Protein AF-A2DRT1-F1 (afdb_monomer)

Foldseek 3Di:
DDPPPPPPPQPPPPDFFAEEFEDELQQDDCVQHNPLNVRHLQPPDQDPDDPDPDDPPRPGLFLFAFPVHRDHLLPLVVLLVLLVLCVVLRHAEYEYEDDDCVQSVCSVVNSLVSNLVSNVVNNHAYEYEDEDDPPDELVVVLVVVVCCCVSPFPRPRHDDDPNAGEYEYECCVPYPPNLVRQQVCLVRHQYEYEDLDLVCLVVCLSSRHQAYEYPAVNHDLVCLLVSLVVQVVSNHAYEYEAFCWWDGDPDTGFSQQVPRRLVSLVSRLVSVHSYYYYHHCDSRNTLRHQRFGDDDPVRDDDRRRHNDHRNSSSNVSSVSSCVSSPDDD

Solvent-accessible surface area (backbone atoms only — not comparable to full-atom values): 17820 Å² total; per-residue (Å²): 134,83,79,81,75,79,75,69,75,62,94,69,81,76,72,73,67,50,32,35,28,35,38,70,41,41,32,37,21,61,93,82,47,48,83,51,41,87,64,11,56,56,64,63,67,93,58,88,88,70,94,70,73,85,68,78,85,77,76,49,45,44,74,60,41,55,57,83,51,87,46,39,41,78,38,64,68,56,51,37,49,51,44,50,52,43,48,76,34,63,38,49,29,37,34,27,73,39,73,63,44,91,79,62,78,32,50,49,58,51,17,52,59,50,45,54,64,36,22,56,77,70,70,38,25,39,34,43,25,42,52,81,59,93,87,69,39,46,68,54,50,49,50,48,52,53,48,45,48,73,76,44,43,76,44,90,43,32,32,60,52,96,88,15,35,40,39,35,32,44,63,62,84,85,36,70,71,38,38,78,52,41,45,80,37,47,89,64,33,34,35,29,36,44,35,73,53,80,83,45,59,61,53,40,54,77,30,32,39,46,22,39,28,44,51,29,92,70,33,71,64,92,46,38,44,60,50,33,49,57,28,50,78,70,70,26,46,43,28,47,28,34,39,44,30,34,35,58,96,93,46,71,42,56,9,57,44,44,52,46,26,51,49,44,48,51,41,40,55,70,24,67,46,51,36,41,35,33,43,22,40,55,37,47,57,38,49,16,40,34,58,44,38,44,90,45,93,93,29,74,65,38,43,49,76,50,38,67,64,52,54,41,50,44,57,49,46,26,52,54,47,48,57,55,60,68,50,80,131

Secondary structure (DSSP, 8-state):
-------PPPTTSS---EEEEE-------HHHHGGGGGG-GGG--SSS-------TTT--S-SSEETT-S--TT-HHHHHHHHHHHHHTT--EEEEEE--HHHHTTHHHHHHHHHHHHHTTTT-EEEEEE---TT--HHHHHHHHHHHIIIIITSTTB-EETTEEEEEES-GGGSTTTHHHHHHHTTT-EEEEEESSGGGHHHHHHTT-SEEEE-GGGS-GGGHHHHHHHHHHTT-EEE-EE-S-EEETTEEE--GGGHHHHHHHHHHHHTT-SEEEES-SS-TTTT---SPEE-BTTB---TTTT-S-TTHHHHHHHHHHHHHHHS--

Mean predicted aligned error: 6.85 Å

Radius of gyration: 19.73 Å; Cα contacts (8 Å, |Δi|>4): 604; chains: 1; bounding box: 53×40×69 Å

Structure (mmCIF, N/CA/C/O backbone):
data_AF-A2DRT1-F1
#
_entry.id   AF-A2DRT1-F1
#
loop_
_atom_site.group_PDB
_atom_site.id
_atom_site.type_symbol
_atom_site.label_atom_id
_atom_site.label_alt_id
_atom_site.label_comp_id
_atom_site.label_asym_id
_atom_site.label_entity_id
_atom_site.label_seq_id
_atom_site.pdbx_PDB_ins_code
_atom_site.Cartn_x
_atom_site.Cartn_y
_atom_site.Cartn_z
_atom_site.occupancy
_atom_site.B_iso_or_equiv
_atom_site.auth_seq_id
_atom_site.auth_comp_id
_atom_site.auth_asym_id
_atom_site.auth_atom_id
_atom_site.pdbx_PDB_model_num
ATOM 1 N N . MET A 1 1 ? -25.985 6.096 44.066 1.00 36.34 1 MET A N 1
ATOM 2 C CA . MET A 1 1 ? -26.149 5.235 42.878 1.00 36.34 1 MET A CA 1
ATOM 3 C C . MET A 1 1 ? -25.171 5.721 41.826 1.00 36.34 1 MET A C 1
ATOM 5 O O . MET A 1 1 ? -25.436 6.724 41.174 1.00 36.34 1 MET A O 1
ATOM 9 N N . ALA A 1 2 ? -23.993 5.100 41.775 1.00 33.12 2 ALA A N 1
ATOM 10 C CA . ALA A 1 2 ? -23.022 5.343 40.717 1.00 33.12 2 ALA A CA 1
ATOM 11 C C . ALA A 1 2 ? -23.606 4.775 39.419 1.00 33.12 2 ALA A C 1
ATOM 13 O O . ALA A 1 2 ? -24.131 3.665 39.421 1.00 33.12 2 ALA A O 1
ATOM 14 N N . ARG A 1 3 ? -23.608 5.575 38.351 1.00 33.91 3 ARG A N 1
ATOM 15 C CA . ARG A 1 3 ? -23.983 5.105 37.019 1.00 33.91 3 ARG A CA 1
ATOM 16 C C . ARG A 1 3 ? -22.881 4.164 36.559 1.00 33.91 3 ARG A C 1
ATOM 18 O O . ARG A 1 3 ? -21.752 4.614 36.382 1.00 33.91 3 ARG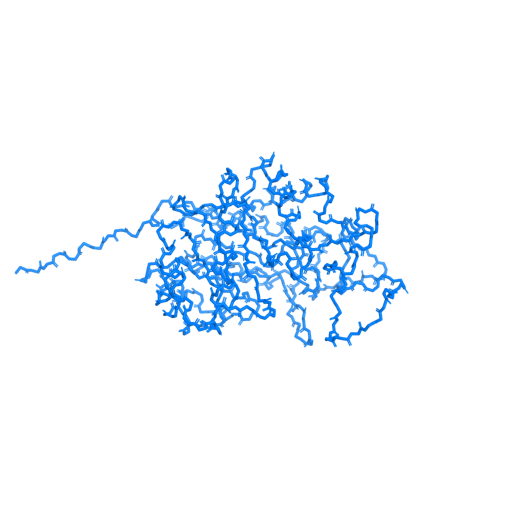 A O 1
ATOM 25 N N . ASP A 1 4 ? -23.223 2.894 36.393 1.00 32.44 4 ASP A N 1
ATOM 26 C CA . ASP A 1 4 ? -22.394 1.928 35.690 1.00 32.44 4 ASP A CA 1
ATOM 27 C C . ASP A 1 4 ? -22.109 2.478 34.290 1.00 32.44 4 ASP A C 1
ATOM 29 O O . ASP A 1 4 ? -22.981 2.551 33.420 1.00 32.44 4 ASP A O 1
ATOM 33 N N . VAL A 1 5 ? -20.879 2.950 34.101 1.00 34.47 5 VAL A N 1
ATOM 34 C CA . VAL A 1 5 ? -20.317 3.185 32.779 1.00 34.47 5 VAL A CA 1
ATOM 35 C C . VAL A 1 5 ? -20.126 1.794 32.201 1.00 34.47 5 VAL A C 1
ATOM 37 O O . VAL A 1 5 ? -19.185 1.093 32.564 1.00 34.47 5 VAL A O 1
ATOM 40 N N . PHE A 1 6 ? -21.055 1.370 31.346 1.00 33.53 6 PHE A N 1
ATOM 41 C CA . PHE A 1 6 ? -20.818 0.253 30.445 1.00 33.53 6 PHE A CA 1
ATOM 42 C C . PHE A 1 6 ? -19.568 0.602 29.636 1.00 33.53 6 PHE A C 1
ATOM 44 O O . PHE A 1 6 ? -19.629 1.371 28.676 1.00 33.53 6 PHE A O 1
ATOM 51 N N . VAL A 1 7 ? -18.421 0.067 30.051 1.00 35.47 7 VAL A N 1
ATOM 52 C CA . VAL A 1 7 ? -17.280 -0.112 29.164 1.00 35.47 7 VAL A CA 1
ATOM 53 C C . VAL A 1 7 ? -17.776 -1.124 28.144 1.00 35.47 7 VAL A C 1
ATOM 55 O O . VAL A 1 7 ? -17.759 -2.327 28.392 1.00 35.47 7 VAL A O 1
ATOM 58 N N . LEU A 1 8 ? -18.354 -0.626 27.049 1.00 33.81 8 LEU A N 1
ATOM 59 C CA . LEU A 1 8 ? -18.584 -1.438 25.867 1.00 33.81 8 LEU A CA 1
ATOM 60 C C . LEU A 1 8 ? -17.237 -2.084 25.557 1.00 33.81 8 LEU A C 1
ATOM 62 O O . LEU A 1 8 ? -16.246 -1.370 25.386 1.00 33.81 8 LEU A O 1
ATOM 66 N N . GLU A 1 9 ? -17.184 -3.416 25.546 1.00 35.75 9 GLU A N 1
ATOM 67 C CA . GLU A 1 9 ? -16.033 -4.093 24.964 1.00 35.75 9 GLU A CA 1
ATOM 68 C C . GLU A 1 9 ? -15.795 -3.462 23.588 1.00 35.75 9 GLU A C 1
ATOM 70 O O . GLU A 1 9 ? -16.760 -3.289 22.829 1.00 35.75 9 GLU A O 1
ATOM 75 N N . PRO A 1 10 ? -14.561 -3.035 23.269 1.00 43.38 10 PRO A N 1
ATOM 76 C CA . PRO A 1 10 ? -14.314 -2.411 21.988 1.00 43.38 10 PRO A CA 1
ATOM 77 C C . PRO A 1 10 ? -14.770 -3.390 20.898 1.00 43.38 10 PRO A C 1
ATOM 79 O O . PRO A 1 10 ? -14.479 -4.585 21.004 1.00 43.38 10 PRO A O 1
ATOM 82 N N . PRO A 1 11 ? -15.426 -2.918 19.821 1.00 45.03 11 PRO A N 1
ATOM 83 C CA . PRO A 1 11 ? -15.927 -3.760 18.722 1.00 45.03 11 PRO A CA 1
ATOM 84 C C . PRO A 1 11 ? -14.834 -4.610 18.037 1.00 45.03 11 PRO A C 1
ATOM 86 O O . PRO A 1 11 ? -15.102 -5.426 17.161 1.00 45.03 11 PRO A O 1
ATOM 89 N N . MET A 1 12 ? -13.584 -4.434 18.458 1.00 50.69 12 MET A N 1
ATOM 90 C CA . MET A 1 12 ? -12.381 -5.088 17.990 1.00 50.69 12 MET A CA 1
ATOM 91 C C . MET A 1 12 ? -11.978 -6.327 18.801 1.00 50.69 12 MET A C 1
ATOM 93 O O . MET A 1 12 ? -10.820 -6.699 18.692 1.00 50.69 12 MET A O 1
ATOM 97 N N . SER A 1 13 ? -12.820 -6.988 19.607 1.00 43.81 13 SER A N 1
ATOM 98 C CA . SER A 1 13 ? -12.398 -8.193 20.362 1.00 43.81 13 SER A CA 1
ATOM 99 C C . SER A 1 13 ? -12.257 -9.457 19.483 1.00 43.81 13 SER A C 1
ATOM 101 O O . SER A 1 13 ? -11.428 -10.318 19.775 1.00 43.81 13 SER A O 1
ATOM 103 N N . HIS A 1 14 ? -12.920 -9.528 18.319 1.00 50.62 14 HIS A N 1
ATOM 104 C CA . HIS A 1 14 ? -12.987 -10.747 17.482 1.00 50.62 14 HIS A CA 1
ATOM 105 C C . HIS A 1 14 ? -12.304 -10.688 16.092 1.00 50.62 14 HIS A C 1
ATOM 107 O O . HIS A 1 14 ? -12.378 -11.649 15.336 1.00 50.62 14 HIS A O 1
ATOM 113 N N . PHE A 1 15 ? -11.597 -9.612 15.735 1.00 66.69 15 PHE A N 1
ATOM 114 C CA . PHE A 1 15 ? -11.201 -9.322 14.340 1.00 66.69 15 PHE A CA 1
ATOM 115 C C . PHE A 1 15 ? -10.067 -10.162 13.670 1.00 66.69 15 PHE A C 1
ATOM 117 O O . PHE A 1 15 ? -9.542 -9.718 12.684 1.00 66.69 15 PHE A O 1
ATOM 124 N N . GLU A 1 16 ? -9.583 -11.334 14.078 1.00 84.56 16 GLU A N 1
ATOM 125 C CA . GLU A 1 16 ? -8.305 -11.890 13.513 1.00 84.56 16 GLU A CA 1
ATOM 126 C C . GLU A 1 16 ? -7.135 -10.852 13.361 1.00 84.56 16 GLU A C 1
ATOM 128 O O . GLU A 1 16 ? -7.200 -9.713 13.832 1.00 84.56 16 GLU A O 1
ATOM 133 N N . LYS A 1 17 ? -5.975 -11.244 12.840 1.00 93.31 17 LYS A N 1
ATOM 134 C CA . LYS A 1 17 ? -4.842 -10.334 12.599 1.00 93.31 17 LYS A CA 1
ATOM 135 C C . LYS A 1 17 ? -4.572 -10.297 11.109 1.00 93.31 17 LYS A C 1
ATOM 137 O O . LYS A 1 17 ? -4.518 -11.359 10.493 1.00 93.31 17 LYS A O 1
ATOM 142 N N . GLN A 1 18 ? -4.369 -9.110 10.545 1.00 95.56 18 GLN A N 1
ATOM 143 C CA . GLN A 1 18 ? -4.142 -8.967 9.106 1.00 95.56 18 GLN A CA 1
ATOM 144 C C . GLN A 1 18 ? -2.852 -8.227 8.788 1.00 95.56 18 GLN A C 1
ATOM 146 O O . GLN A 1 18 ? -2.368 -7.401 9.559 1.00 95.56 18 GLN A O 1
ATOM 151 N N . VAL A 1 19 ? -2.298 -8.517 7.620 1.00 98.12 19 VAL A N 1
ATOM 152 C CA . VAL A 1 19 ? -1.150 -7.804 7.077 1.00 98.12 19 VAL A CA 1
ATOM 153 C C . VAL A 1 19 ? -1.473 -7.359 5.666 1.00 98.12 19 VAL A C 1
ATOM 155 O O . VAL A 1 19 ? -1.860 -8.165 4.821 1.00 98.12 19 VAL A O 1
ATOM 158 N N . TRP A 1 20 ? -1.311 -6.067 5.415 1.00 98.31 20 TRP A N 1
ATOM 159 C CA . TRP A 1 20 ? -1.520 -5.455 4.108 1.00 98.31 20 TRP A CA 1
ATOM 160 C C . TRP A 1 20 ? -0.198 -4.921 3.569 1.00 98.31 20 TRP A C 1
ATOM 162 O O . TRP A 1 20 ? 0.759 -4.734 4.318 1.00 98.31 20 TRP A O 1
ATOM 172 N N . VAL A 1 21 ? -0.123 -4.664 2.267 1.00 98.75 21 VAL A N 1
ATOM 173 C CA . VAL A 1 21 ? 1.094 -4.143 1.633 1.00 98.75 21 VAL A CA 1
ATOM 174 C C . VAL A 1 21 ? 0.775 -3.059 0.611 1.00 98.75 21 VAL A C 1
ATOM 176 O O . VAL A 1 21 ? -0.177 -3.180 -0.157 1.00 98.75 21 VAL A O 1
ATOM 179 N N . ILE A 1 22 ? 1.585 -2.003 0.574 1.00 98.44 22 ILE A N 1
ATOM 180 C CA . ILE A 1 22 ? 1.540 -0.997 -0.488 1.00 98.44 22 ILE A CA 1
ATOM 181 C C . ILE A 1 22 ? 2.032 -1.631 -1.788 1.00 98.44 22 ILE A C 1
ATOM 183 O O . ILE A 1 22 ? 3.123 -2.199 -1.833 1.00 98.44 22 ILE A O 1
ATOM 187 N N . TYR A 1 23 ? 1.232 -1.530 -2.845 1.00 98.69 23 TYR A N 1
ATOM 188 C CA . TYR A 1 23 ? 1.522 -2.094 -4.159 1.00 98.69 23 TYR A CA 1
ATOM 189 C C . TYR A 1 23 ? 1.498 -0.989 -5.219 1.00 98.69 23 TYR A C 1
ATOM 191 O O . TYR A 1 23 ? 0.441 -0.448 -5.549 1.00 98.69 23 TYR A O 1
ATOM 199 N N . LYS A 1 24 ? 2.668 -0.659 -5.767 1.00 97.06 24 LYS A N 1
ATOM 200 C CA . LYS A 1 24 ? 2.830 0.304 -6.858 1.00 97.06 24 LYS A CA 1
ATOM 201 C C . LYS A 1 24 ? 2.309 -0.308 -8.159 1.00 97.06 24 LYS A C 1
ATOM 203 O O . LYS A 1 24 ? 2.753 -1.375 -8.591 1.00 97.06 24 LYS A O 1
ATOM 208 N N . ALA A 1 25 ? 1.328 0.367 -8.754 1.00 96.19 25 ALA A N 1
ATOM 209 C CA . ALA A 1 25 ? 0.597 -0.078 -9.941 1.00 96.19 25 ALA A CA 1
ATOM 210 C C . ALA A 1 25 ? 0.803 0.851 -11.153 1.00 96.19 25 ALA A C 1
ATOM 212 O O . ALA A 1 25 ? 0.021 0.805 -12.108 1.00 96.19 25 ALA A O 1
ATOM 213 N N . GLY A 1 26 ? 1.829 1.706 -11.100 1.00 93.12 26 GLY A N 1
ATOM 214 C CA . GLY A 1 26 ? 2.185 2.667 -12.137 1.00 93.12 26 GLY A CA 1
ATOM 215 C C . GLY A 1 26 ? 3.331 2.213 -13.039 1.00 93.12 26 GLY A C 1
ATOM 216 O O . GLY A 1 26 ? 3.793 3.002 -13.843 1.00 93.12 26 GLY A O 1
ATOM 217 N N . PHE A 1 27 ? 3.832 0.976 -12.953 1.00 91.69 27 PHE A N 1
ATOM 218 C CA . PHE A 1 27 ? 4.907 0.506 -13.844 1.00 91.69 27 PHE A CA 1
ATOM 219 C C . PHE A 1 27 ? 4.419 0.295 -15.279 1.00 91.69 27 PHE A C 1
ATOM 221 O O . PHE A 1 27 ? 3.381 -0.339 -15.472 1.00 91.69 27 PHE A O 1
ATOM 228 N N . ALA A 1 28 ? 5.188 0.758 -16.267 1.00 89.19 28 ALA A N 1
ATOM 229 C CA . ALA A 1 28 ? 4.869 0.652 -17.691 1.00 89.19 28 ALA A CA 1
ATOM 230 C C . ALA A 1 28 ? 6.094 0.216 -18.510 1.00 89.19 28 ALA A C 1
ATOM 232 O O . ALA A 1 28 ? 7.216 0.616 -18.204 1.00 89.19 28 ALA A O 1
ATOM 233 N N . ASN A 1 29 ? 5.895 -0.553 -19.581 1.00 85.19 29 ASN A N 1
ATOM 234 C CA . ASN A 1 29 ? 6.957 -0.926 -20.512 1.00 85.19 29 ASN A CA 1
ATOM 235 C C . ASN A 1 29 ? 6.525 -0.807 -21.989 1.00 85.19 29 ASN A C 1
ATOM 237 O O . ASN A 1 29 ? 5.335 -0.878 -22.297 1.00 85.19 29 ASN A O 1
ATOM 241 N N . PRO A 1 30 ? 7.476 -0.647 -22.935 1.00 83.25 30 PRO A N 1
ATOM 242 C CA . PRO A 1 30 ? 7.142 -0.436 -24.346 1.00 83.25 30 PRO A CA 1
ATOM 243 C C . PRO A 1 30 ? 6.318 -1.564 -24.969 1.00 83.25 30 PRO A C 1
ATOM 245 O O . PRO A 1 30 ? 5.463 -1.310 -25.813 1.00 83.25 30 PRO A O 1
ATOM 248 N N . ALA A 1 31 ? 6.584 -2.808 -24.563 1.00 85.94 31 ALA A N 1
ATOM 249 C CA . ALA A 1 31 ? 5.951 -3.988 -25.139 1.00 85.94 31 ALA A CA 1
ATOM 250 C C . ALA A 1 31 ? 4.454 -4.080 -24.802 1.00 85.94 31 ALA A C 1
ATOM 252 O O . ALA A 1 31 ? 3.680 -4.576 -25.617 1.00 85.94 31 ALA A O 1
ATOM 253 N N . THR A 1 32 ? 4.056 -3.605 -23.620 1.00 88.00 32 THR A N 1
ATOM 254 C CA . THR A 1 32 ? 2.672 -3.689 -23.131 1.00 88.00 32 THR A CA 1
ATOM 255 C C . THR A 1 32 ? 1.928 -2.371 -23.319 1.00 88.00 32 THR A C 1
ATOM 257 O O . THR A 1 32 ? 0.766 -2.375 -23.719 1.00 88.00 32 THR A O 1
ATOM 260 N N . ASP A 1 33 ? 2.605 -1.247 -23.073 1.00 86.25 33 ASP A N 1
ATOM 261 C CA . ASP A 1 33 ? 1.965 0.057 -22.866 1.00 86.25 33 ASP A CA 1
ATOM 262 C C . ASP A 1 33 ? 2.301 1.083 -23.965 1.00 86.25 33 ASP A C 1
ATOM 264 O O . ASP A 1 33 ? 1.789 2.206 -23.969 1.00 86.25 33 ASP A O 1
ATOM 268 N N . GLY A 1 34 ? 3.159 0.720 -24.925 1.00 80.88 34 GLY A N 1
ATOM 269 C CA . GLY A 1 34 ? 3.537 1.594 -26.034 1.00 80.88 34 GLY A CA 1
ATOM 270 C C . GLY A 1 34 ? 4.112 2.929 -25.548 1.00 80.88 34 GLY A C 1
ATOM 271 O O . GLY A 1 34 ? 5.089 2.958 -24.809 1.00 80.88 34 GLY A O 1
ATOM 272 N N . GLN A 1 35 ? 3.516 4.054 -25.959 1.00 64.38 35 GLN A N 1
ATOM 273 C CA . GLN A 1 35 ? 3.976 5.399 -25.574 1.00 64.38 35 GLN A CA 1
ATOM 274 C C . GLN A 1 35 ? 3.634 5.800 -24.125 1.00 64.38 35 GLN A C 1
ATOM 276 O O . GLN A 1 35 ? 4.082 6.852 -23.672 1.00 64.38 35 GLN A O 1
ATOM 281 N N . ALA A 1 36 ? 2.894 4.981 -23.368 1.00 58.12 36 ALA A N 1
ATOM 282 C CA . ALA A 1 36 ? 2.566 5.279 -21.971 1.00 58.12 36 ALA A CA 1
ATOM 283 C C . ALA A 1 36 ? 3.764 5.148 -20.997 1.00 58.12 36 ALA A C 1
ATOM 285 O O . ALA A 1 36 ? 3.617 5.396 -19.805 1.00 58.12 36 ALA A O 1
ATOM 286 N N . ILE A 1 37 ? 4.969 4.847 -21.500 1.00 57.19 37 ILE A N 1
ATOM 287 C CA . ILE A 1 37 ? 6.242 4.815 -20.748 1.00 57.19 37 ILE A CA 1
ATOM 288 C C . ILE A 1 37 ? 6.512 6.116 -19.966 1.00 57.19 37 ILE A C 1
ATOM 290 O O . ILE A 1 37 ? 7.144 6.072 -18.911 1.00 57.19 37 ILE A O 1
ATOM 294 N N . ASN A 1 38 ? 6.017 7.268 -20.439 1.00 57.22 38 ASN A N 1
ATOM 295 C CA . ASN A 1 38 ? 6.196 8.561 -19.758 1.00 57.22 38 ASN A CA 1
ATOM 296 C C . ASN A 1 38 ? 5.502 8.641 -18.382 1.00 57.22 38 ASN A C 1
ATOM 298 O O . ASN A 1 38 ? 5.751 9.586 -17.643 1.00 57.22 38 ASN A O 1
ATOM 302 N N . TYR A 1 39 ? 4.645 7.673 -18.047 1.00 55.91 39 TYR A N 1
ATOM 303 C CA . TYR A 1 39 ? 3.903 7.603 -16.783 1.00 55.91 39 TYR A CA 1
ATOM 304 C C . TYR A 1 39 ? 4.395 6.479 -15.861 1.00 55.91 39 TYR A C 1
ATOM 306 O O . TYR A 1 39 ? 3.812 6.251 -14.805 1.00 55.91 39 TYR A O 1
ATOM 314 N N . GLY A 1 40 ? 5.438 5.753 -16.276 1.00 64.88 40 GLY A N 1
ATOM 315 C CA . GLY A 1 40 ? 5.943 4.584 -15.571 1.00 64.88 40 GLY A CA 1
ATOM 316 C C . GLY A 1 40 ? 6.631 4.932 -14.250 1.00 64.88 40 GLY A C 1
ATOM 317 O O . GLY A 1 40 ? 7.569 5.723 -14.260 1.00 64.88 40 GLY A O 1
ATOM 318 N N . ASP A 1 41 ? 6.294 4.236 -13.160 1.00 79.31 41 ASP A N 1
ATOM 319 C CA . ASP A 1 41 ? 7.031 4.276 -11.876 1.00 79.31 41 ASP A CA 1
ATOM 320 C C . ASP A 1 41 ? 8.540 3.927 -12.037 1.00 79.31 41 ASP A C 1
ATOM 322 O O . ASP A 1 41 ? 9.336 4.172 -11.134 1.00 79.31 41 ASP A O 1
ATOM 326 N N . TRP A 1 42 ? 8.962 3.388 -13.193 1.00 79.50 42 TRP A N 1
ATOM 327 C CA . TRP A 1 42 ? 10.376 3.189 -13.553 1.00 79.50 42 TRP A CA 1
ATOM 328 C C . TRP A 1 42 ? 11.152 4.493 -13.793 1.00 79.50 42 TRP A C 1
ATOM 330 O O . TRP A 1 42 ? 12.367 4.501 -13.624 1.00 79.50 42 TRP A O 1
ATOM 340 N N . ASN A 1 43 ? 10.462 5.568 -14.193 1.00 64.50 43 ASN A N 1
ATOM 341 C CA . ASN A 1 43 ? 11.038 6.828 -14.676 1.00 64.50 43 ASN A CA 1
ATOM 342 C C . ASN A 1 43 ? 10.838 7.989 -13.685 1.00 64.50 43 ASN A C 1
ATOM 344 O O . ASN A 1 43 ? 10.715 9.139 -14.107 1.00 64.50 43 ASN A O 1
ATOM 348 N N . LEU A 1 44 ? 10.748 7.718 -12.379 1.00 60.56 44 LEU A N 1
ATOM 349 C CA . LEU A 1 44 ? 10.659 8.784 -11.379 1.00 60.56 44 LEU A CA 1
ATOM 350 C C . LEU A 1 44 ? 11.975 9.579 -11.364 1.00 60.56 44 LEU A C 1
ATOM 352 O O . LEU A 1 44 ? 12.959 9.168 -10.750 1.00 60.56 44 LEU A O 1
ATOM 356 N N . ASP A 1 45 ? 11.966 10.695 -12.095 1.00 50.88 45 ASP A N 1
ATOM 357 C CA . ASP A 1 45 ? 13.051 11.665 -12.226 1.00 50.88 45 ASP A CA 1
ATOM 358 C C . ASP A 1 45 ? 13.364 12.249 -10.838 1.00 50.88 45 ASP A C 1
ATOM 360 O O . ASP A 1 45 ? 12.521 12.894 -10.202 1.00 50.88 45 ASP A O 1
ATOM 364 N N . TYR A 1 46 ? 14.576 12.005 -10.335 1.00 44.69 46 TYR A N 1
ATOM 365 C CA . TYR A 1 46 ? 15.054 12.586 -9.081 1.00 44.69 46 TYR A CA 1
ATOM 366 C C . TYR A 1 46 ? 15.321 14.086 -9.268 1.00 44.69 46 TYR A C 1
ATOM 368 O O . TYR A 1 46 ? 16.448 14.512 -9.514 1.00 44.69 46 TYR A O 1
ATOM 376 N N . GLY A 1 47 ? 14.269 14.892 -9.137 1.00 34.38 47 GLY A N 1
ATOM 377 C CA . GLY A 1 47 ? 14.330 16.350 -9.208 1.00 34.38 47 GLY A CA 1
ATOM 378 C C . GLY A 1 47 ? 13.373 16.883 -10.262 1.00 34.38 47 GLY A C 1
ATOM 379 O O . GLY A 1 47 ? 13.516 16.601 -11.445 1.00 34.38 47 GLY A O 1
ATOM 380 N N . GLY A 1 48 ? 12.377 17.648 -9.810 1.00 36.34 48 GLY A N 1
ATOM 381 C CA . GLY A 1 48 ? 11.340 18.221 -10.660 1.00 36.34 48 GLY A CA 1
ATOM 382 C C . GLY A 1 48 ? 11.883 18.859 -11.942 1.00 36.34 48 GLY A C 1
ATOM 383 O O . GLY A 1 48 ? 12.883 19.570 -11.925 1.00 36.34 48 GLY A O 1
ATOM 384 N N . TYR A 1 49 ? 11.152 18.628 -13.032 1.00 37.56 49 TYR A N 1
ATOM 385 C CA . TYR A 1 49 ? 11.377 19.185 -14.364 1.00 37.56 49 TYR A CA 1
ATOM 386 C C . TYR A 1 49 ? 12.749 18.881 -14.980 1.00 37.56 49 TYR A C 1
ATOM 388 O O . TYR A 1 49 ? 13.601 19.763 -15.084 1.00 37.56 49 TYR A O 1
ATOM 396 N N . THR A 1 50 ? 12.891 17.705 -15.596 1.00 37.53 50 THR A N 1
ATOM 397 C CA . THR A 1 50 ? 13.676 17.635 -16.832 1.00 37.53 50 THR A CA 1
ATOM 398 C C . THR A 1 50 ? 12.824 17.125 -17.987 1.00 37.53 50 THR A C 1
ATOM 400 O O . THR A 1 50 ? 12.199 16.074 -17.953 1.00 37.53 50 THR A O 1
ATOM 403 N N . SER A 1 51 ? 12.770 17.917 -19.054 1.00 38.56 51 SER A N 1
ATOM 404 C CA . SER A 1 51 ? 12.144 17.575 -20.333 1.00 38.56 51 SER A CA 1
ATOM 405 C C . SER A 1 51 ? 12.985 16.583 -21.155 1.00 38.56 51 SER A C 1
ATOM 407 O O . SER A 1 51 ? 12.798 16.453 -22.370 1.00 38.56 51 SER A O 1
ATOM 409 N N . SER A 1 52 ? 13.935 15.880 -20.531 1.00 40.44 52 SER A N 1
ATOM 410 C CA . SER A 1 52 ? 14.822 14.954 -21.223 1.00 40.44 52 SER A CA 1
ATOM 411 C C . SER A 1 52 ? 14.212 13.563 -21.321 1.00 40.44 52 SER A C 1
ATOM 413 O O . SER A 1 52 ? 14.229 12.771 -20.389 1.00 40.44 52 SER A O 1
ATOM 415 N N . LYS A 1 53 ? 13.719 13.281 -22.529 1.00 44.09 53 LYS A N 1
ATOM 416 C CA . LYS A 1 53 ? 13.523 11.950 -23.115 1.00 44.09 53 LYS A CA 1
ATOM 417 C C . LYS A 1 53 ? 14.494 10.902 -22.552 1.00 44.09 53 LYS A C 1
ATOM 419 O O . LYS A 1 53 ? 15.701 11.127 -22.593 1.00 44.09 53 LYS A O 1
ATOM 424 N N . LEU A 1 54 ? 13.928 9.751 -22.163 1.00 44.44 54 LEU A N 1
ATOM 425 C CA . LEU A 1 54 ? 14.528 8.408 -22.139 1.00 44.44 54 LEU A CA 1
ATOM 426 C C . LEU A 1 54 ? 16.058 8.402 -22.302 1.00 44.44 54 LEU A C 1
ATOM 428 O O . LEU A 1 54 ? 16.571 8.313 -23.421 1.00 44.44 54 LEU A O 1
ATOM 432 N N . LYS A 1 55 ? 16.790 8.444 -21.186 1.00 43.66 55 LYS A N 1
ATOM 433 C CA . LYS A 1 55 ? 18.198 8.049 -21.194 1.00 43.66 55 LYS A CA 1
ATOM 434 C C . LYS A 1 55 ? 18.270 6.525 -21.193 1.00 43.66 55 LYS A C 1
ATOM 436 O O . LYS A 1 55 ? 18.072 5.870 -20.177 1.00 43.66 55 LYS A O 1
ATOM 441 N N . LEU A 1 56 ? 18.524 5.957 -22.368 1.00 42.38 56 LEU A N 1
ATOM 442 C CA . LEU A 1 56 ? 19.103 4.621 -22.470 1.00 42.38 56 LEU A CA 1
ATOM 443 C C . LEU A 1 56 ? 20.625 4.708 -22.217 1.00 42.38 56 LEU A C 1
ATOM 445 O O . LEU A 1 56 ? 21.237 5.680 -22.666 1.00 42.38 56 LEU A O 1
ATOM 449 N N . PRO A 1 57 ? 21.238 3.697 -21.568 1.00 49.34 57 PRO A N 1
ATOM 450 C CA . PRO A 1 57 ? 20.617 2.445 -21.153 1.00 49.34 57 PRO A CA 1
ATOM 451 C C . PRO A 1 57 ? 20.139 2.504 -19.690 1.00 49.34 57 PRO A C 1
ATOM 453 O O . PRO A 1 57 ? 20.943 2.657 -18.787 1.00 49.34 57 PRO A O 1
ATOM 456 N N . PHE A 1 58 ? 18.834 2.317 -19.476 1.00 51.81 58 PHE A N 1
ATOM 457 C CA . PHE A 1 58 ? 18.247 1.715 -18.268 1.00 51.81 58 PHE A CA 1
ATOM 458 C C . PHE A 1 58 ? 18.710 2.217 -16.884 1.00 51.81 58 PHE A C 1
ATOM 460 O O . PHE A 1 58 ? 18.764 1.416 -15.952 1.00 51.81 58 PHE A O 1
ATOM 467 N N . GLU A 1 59 ? 18.986 3.507 -16.695 1.00 59.91 59 GLU A N 1
ATOM 468 C CA . GLU A 1 59 ? 19.110 4.049 -15.336 1.00 59.91 59 GLU A CA 1
ATOM 469 C C . GLU A 1 59 ? 17.710 4.117 -14.711 1.00 59.91 59 GLU A C 1
ATOM 471 O O . GLU A 1 59 ? 16.995 5.106 -14.848 1.00 59.91 59 GLU A O 1
ATOM 476 N N . ILE A 1 60 ? 17.282 3.020 -14.081 1.00 69.56 60 ILE A N 1
ATOM 477 C CA . ILE A 1 60 ? 16.110 3.044 -13.208 1.00 69.56 60 ILE A CA 1
ATOM 478 C C . ILE A 1 60 ? 16.485 3.684 -11.880 1.00 69.56 60 ILE A C 1
ATOM 480 O O . ILE A 1 60 ? 17.603 3.520 -11.387 1.00 69.56 60 ILE A O 1
ATOM 484 N N . SER A 1 61 ? 15.512 4.341 -11.263 1.00 72.12 61 SER A N 1
ATOM 485 C CA . SER A 1 61 ? 15.626 4.962 -9.946 1.00 72.12 61 SER A CA 1
ATOM 486 C C . SER A 1 61 ? 15.706 3.927 -8.810 1.00 72.12 61 SER A C 1
ATOM 488 O O . SER A 1 61 ? 14.970 4.002 -7.844 1.00 72.12 61 SER A O 1
ATOM 490 N N . SER A 1 62 ? 16.537 2.888 -8.915 1.00 81.56 62 SER A N 1
ATOM 491 C CA . SER A 1 62 ? 16.675 1.859 -7.881 1.00 81.56 62 SER A CA 1
ATOM 492 C C . SER A 1 62 ? 18.116 1.394 -7.736 1.00 81.56 62 SER A C 1
ATOM 494 O O . SER A 1 62 ? 18.864 1.348 -8.705 1.00 81.56 62 SER A O 1
ATOM 496 N N . LYS A 1 63 ? 18.509 1.007 -6.519 1.00 84.94 63 LYS A N 1
ATOM 497 C CA . LYS A 1 63 ? 19.845 0.448 -6.227 1.00 84.94 63 LYS A CA 1
ATOM 498 C C . LYS A 1 63 ? 19.951 -1.060 -6.415 1.00 84.94 63 LYS A C 1
ATOM 500 O O . LYS A 1 63 ? 21.021 -1.637 -6.238 1.00 84.94 63 LYS A O 1
ATOM 505 N N . VAL A 1 64 ? 18.837 -1.706 -6.718 1.00 89.38 64 VAL A N 1
ATOM 506 C CA . VAL A 1 64 ? 18.742 -3.137 -6.988 1.00 89.38 64 VAL A CA 1
ATOM 507 C C . VAL A 1 64 ? 17.822 -3.339 -8.181 1.00 89.38 64 VAL A C 1
ATOM 509 O O . VAL A 1 64 ? 17.022 -2.463 -8.502 1.00 89.38 64 VAL A O 1
ATOM 512 N N . PHE A 1 65 ? 17.927 -4.493 -8.834 1.00 91.06 65 PHE A N 1
ATOM 513 C CA . PHE A 1 65 ? 17.167 -4.758 -10.048 1.00 91.06 65 PHE A CA 1
ATOM 514 C C . PHE A 1 65 ? 16.048 -5.780 -9.802 1.00 91.06 65 PHE A C 1
ATOM 516 O O . PHE A 1 65 ? 16.314 -6.805 -9.168 1.00 91.06 65 PHE A O 1
ATOM 523 N N . PRO A 1 66 ? 14.821 -5.555 -10.310 1.00 93.31 66 PRO A N 1
ATOM 524 C CA . PRO A 1 66 ? 13.707 -6.494 -10.176 1.00 93.31 66 PRO A CA 1
ATOM 525 C C . PRO A 1 66 ? 14.005 -7.840 -10.836 1.00 93.31 66 PRO A C 1
ATOM 527 O O . PRO A 1 66 ? 14.385 -7.898 -12.008 1.00 93.31 66 PRO A O 1
ATOM 530 N N . GLN A 1 67 ? 13.748 -8.945 -10.127 1.00 95.06 67 GLN A N 1
ATOM 531 C CA . GLN A 1 67 ? 13.921 -10.292 -10.687 1.00 95.06 67 GLN A CA 1
ATOM 532 C C . GLN A 1 67 ? 13.052 -10.515 -11.936 1.00 95.06 67 GLN A C 1
ATOM 534 O O . GLN A 1 67 ? 13.448 -11.234 -12.852 1.00 95.06 67 GLN A O 1
ATOM 539 N N . MET A 1 68 ? 11.870 -9.892 -11.979 1.00 94.00 68 MET A N 1
ATOM 540 C CA . MET A 1 68 ? 10.916 -10.000 -13.088 1.00 94.00 68 MET A CA 1
ATOM 541 C C . MET A 1 68 ? 11.138 -8.951 -14.192 1.00 94.00 68 MET A C 1
ATOM 543 O O . MET A 1 68 ? 10.340 -8.858 -15.123 1.00 94.00 68 MET A O 1
ATOM 547 N N . GLY A 1 69 ? 12.241 -8.198 -14.125 1.00 91.06 69 GLY A N 1
ATOM 548 C CA . GLY A 1 69 ? 12.610 -7.188 -15.113 1.00 91.06 69 GLY A CA 1
ATOM 549 C C . GLY A 1 69 ? 11.758 -5.919 -15.055 1.00 91.06 69 GLY A C 1
ATOM 550 O O . GLY A 1 69 ? 10.985 -5.706 -14.126 1.00 91.06 69 GLY A O 1
ATOM 551 N N . LEU A 1 70 ? 11.913 -5.058 -16.065 1.00 90.31 70 LEU A N 1
ATOM 552 C CA . LEU A 1 70 ? 11.150 -3.811 -16.186 1.00 90.31 70 LEU A CA 1
ATOM 553 C C . LEU A 1 70 ? 9.752 -4.104 -16.728 1.00 90.31 70 LEU A C 1
ATOM 555 O O . LEU A 1 70 ? 9.477 -4.083 -17.933 1.00 90.31 70 LEU A O 1
ATOM 559 N N . TYR A 1 71 ? 8.880 -4.474 -15.808 1.00 93.06 71 TYR A N 1
ATOM 560 C CA . TYR A 1 71 ? 7.561 -4.975 -16.123 1.00 93.06 71 TYR A CA 1
ATOM 561 C C . TYR A 1 71 ? 6.494 -3.883 -16.286 1.00 93.06 71 TYR A C 1
ATOM 563 O O . TYR A 1 71 ? 6.713 -2.712 -15.984 1.00 93.06 71 TYR A O 1
ATOM 571 N N . SER A 1 72 ? 5.314 -4.295 -16.757 1.00 93.62 72 SER A N 1
ATOM 572 C CA . SER A 1 72 ? 4.110 -3.468 -16.842 1.00 93.62 72 SER A CA 1
ATOM 573 C C . SER A 1 72 ? 3.075 -3.896 -15.803 1.00 93.62 72 SER A C 1
ATOM 575 O O . SER A 1 72 ? 2.826 -5.085 -15.599 1.00 93.62 72 SER A O 1
ATOM 577 N N . SER A 1 73 ? 2.403 -2.917 -15.203 1.00 95.81 73 SER A N 1
ATOM 578 C CA . SER A 1 73 ? 1.248 -3.128 -14.326 1.00 95.81 73 SER A CA 1
ATOM 579 C C . SER A 1 73 ? -0.012 -3.544 -15.097 1.00 95.81 73 SER A C 1
ATOM 581 O O . SER A 1 73 ? -1.008 -3.937 -14.485 1.00 95.81 73 SER A O 1
ATOM 583 N N . HIS A 1 74 ? 0.013 -3.492 -16.435 1.00 96.00 74 HIS A N 1
ATOM 584 C CA . HIS A 1 74 ? -1.060 -3.976 -17.310 1.00 96.00 74 HIS A CA 1
ATOM 585 C C . HIS A 1 74 ? -0.822 -5.411 -17.812 1.00 96.00 74 HIS A C 1
ATOM 587 O O . HIS A 1 74 ? -1.715 -6.007 -18.429 1.00 96.00 74 HIS A O 1
ATOM 593 N N . ASP A 1 75 ? 0.317 -6.029 -17.473 1.00 97.12 75 ASP A N 1
ATOM 594 C CA . ASP A 1 75 ? 0.560 -7.453 -17.719 1.00 97.12 75 ASP A CA 1
ATOM 595 C C . ASP A 1 75 ? -0.243 -8.324 -16.736 1.00 97.12 75 ASP A C 1
ATOM 597 O O . ASP A 1 75 ? 0.122 -8.568 -15.585 1.00 97.12 75 ASP A O 1
ATOM 601 N N . LYS A 1 76 ? -1.358 -8.869 -17.224 1.00 97.94 76 LYS A N 1
ATOM 602 C CA . LYS A 1 76 ? -2.266 -9.726 -16.446 1.00 97.94 76 LYS A CA 1
ATOM 603 C C . LYS A 1 76 ? -1.593 -10.987 -15.897 1.00 97.94 76 LYS A C 1
ATOM 605 O O . LYS A 1 76 ? -2.018 -11.475 -14.846 1.00 97.94 76 LYS A O 1
ATOM 610 N N . VAL A 1 77 ? -0.630 -11.561 -16.620 1.00 97.25 77 VAL A N 1
ATOM 611 C CA . VAL A 1 77 ? 0.059 -12.792 -16.207 1.00 97.25 77 VAL A CA 1
ATOM 612 C C . VAL A 1 77 ? 0.994 -12.470 -15.055 1.00 97.25 77 VAL A C 1
ATOM 614 O O . VAL A 1 77 ? 0.953 -13.159 -14.033 1.00 97.25 77 VAL A O 1
ATOM 617 N N . LEU A 1 78 ? 1.756 -11.386 -15.180 1.00 97.44 78 LEU A N 1
ATOM 618 C CA . LEU A 1 78 ? 2.630 -10.917 -14.120 1.00 97.44 78 LEU A CA 1
ATOM 619 C C . LEU A 1 78 ? 1.856 -10.505 -12.868 1.00 97.44 78 LEU A C 1
ATOM 621 O O . LEU A 1 78 ? 2.167 -10.987 -11.783 1.00 97.44 78 LEU A O 1
ATOM 625 N N . ILE A 1 79 ? 0.803 -9.693 -13.004 1.00 98.50 79 ILE A N 1
ATOM 626 C CA . ILE A 1 79 ? -0.020 -9.279 -11.860 1.00 98.50 79 ILE A CA 1
ATOM 627 C C . ILE A 1 79 ? -0.560 -10.507 -11.116 1.00 98.50 79 ILE A C 1
ATOM 629 O O . ILE A 1 79 ? -0.508 -10.570 -9.889 1.00 98.50 79 ILE A O 1
ATOM 633 N N . LYS A 1 80 ? -1.021 -11.540 -11.834 1.00 98.44 80 LYS A N 1
ATOM 634 C CA . LYS A 1 80 ? -1.448 -12.800 -11.204 1.00 98.44 80 LYS A CA 1
ATOM 635 C C . LYS A 1 80 ? -0.301 -13.489 -10.454 1.00 98.44 80 LYS A C 1
ATOM 637 O O . LYS A 1 80 ? -0.539 -14.097 -9.410 1.00 98.44 80 LYS A O 1
ATOM 642 N N . THR A 1 81 ? 0.921 -13.426 -10.974 1.00 98.44 81 THR A N 1
ATOM 643 C CA . THR A 1 81 ? 2.123 -13.938 -10.303 1.00 98.44 81 THR A CA 1
ATOM 644 C C . THR A 1 81 ? 2.433 -13.149 -9.031 1.00 98.44 81 THR A C 1
ATOM 646 O O . THR A 1 81 ? 2.595 -13.776 -7.986 1.00 98.44 81 THR A O 1
ATOM 649 N N . HIS A 1 82 ? 2.396 -11.814 -9.066 1.00 98.69 82 HIS A N 1
ATOM 650 C CA . HIS A 1 82 ? 2.570 -10.974 -7.875 1.00 98.69 82 HIS A CA 1
ATOM 651 C C . HIS A 1 82 ? 1.524 -11.294 -6.805 1.00 98.69 82 HIS A C 1
ATOM 653 O O . HIS A 1 82 ? 1.882 -11.547 -5.660 1.00 98.69 82 HIS A O 1
ATOM 659 N N . MET A 1 83 ? 0.242 -11.410 -7.174 1.00 98.62 83 MET A N 1
ATOM 660 C CA . MET A 1 83 ? -0.812 -11.764 -6.213 1.00 98.62 83 MET A CA 1
ATOM 661 C C . MET A 1 83 ? -0.563 -13.132 -5.562 1.00 98.62 83 MET A C 1
ATOM 663 O O . MET A 1 83 ? -0.783 -13.299 -4.365 1.00 98.62 83 MET A O 1
ATOM 667 N N . ARG A 1 84 ? -0.049 -14.117 -6.315 1.00 98.44 84 ARG A N 1
ATOM 668 C CA . ARG A 1 84 ? 0.352 -15.418 -5.747 1.00 98.44 84 ARG A CA 1
ATOM 669 C C . ARG A 1 84 ? 1.546 -15.308 -4.811 1.00 98.44 84 ARG A C 1
ATOM 671 O O . ARG A 1 84 ? 1.578 -16.032 -3.821 1.00 98.44 84 ARG A O 1
ATOM 678 N N . MET A 1 85 ? 2.530 -14.471 -5.137 1.00 98.31 85 MET A N 1
ATOM 679 C CA . MET A 1 85 ? 3.667 -14.217 -4.254 1.00 98.31 85 MET A CA 1
ATOM 680 C C . MET A 1 85 ? 3.168 -13.606 -2.948 1.00 98.31 85 MET A C 1
ATOM 682 O O . MET A 1 85 ? 3.420 -14.176 -1.895 1.00 98.31 85 MET A O 1
ATOM 686 N N . ILE A 1 86 ? 2.380 -12.537 -3.018 1.00 98.69 86 ILE A N 1
ATOM 687 C CA . ILE A 1 86 ? 1.791 -11.852 -1.860 1.00 98.69 86 ILE A CA 1
ATOM 688 C C . ILE A 1 86 ? 1.014 -12.843 -0.974 1.00 98.69 86 ILE A C 1
ATOM 690 O O . ILE A 1 86 ? 1.344 -13.002 0.201 1.00 98.69 86 ILE A O 1
ATOM 694 N N . ALA A 1 87 ? 0.090 -13.615 -1.558 1.00 98.06 87 ALA A N 1
ATOM 695 C CA . ALA A 1 87 ? -0.698 -14.612 -0.827 1.00 98.06 87 ALA A CA 1
ATOM 696 C C . ALA A 1 87 ? 0.161 -15.691 -0.150 1.00 98.06 87 ALA A C 1
ATOM 698 O O . ALA A 1 87 ? -0.044 -16.034 1.012 1.00 98.06 87 ALA A O 1
ATOM 699 N N . ARG A 1 88 ? 1.163 -16.231 -0.857 1.00 97.81 88 ARG A N 1
ATOM 700 C CA . ARG A 1 88 ? 2.029 -17.306 -0.336 1.00 97.81 88 ARG A CA 1
ATOM 701 C C . ARG A 1 88 ? 2.937 -16.873 0.812 1.00 97.81 88 ARG A C 1
ATOM 703 O O . ARG A 1 88 ? 3.411 -17.738 1.551 1.00 97.81 88 ARG A O 1
ATOM 710 N N . HIS A 1 89 ? 3.175 -15.572 0.954 1.00 98.12 89 HIS A N 1
ATOM 711 C CA . HIS A 1 89 ? 3.945 -15.007 2.060 1.00 98.12 89 HIS A CA 1
ATOM 712 C C . HIS A 1 89 ? 3.048 -14.494 3.196 1.00 98.12 89 HIS A C 1
ATOM 714 O O . HIS A 1 89 ? 3.556 -13.910 4.143 1.00 98.12 89 HIS A O 1
ATOM 720 N N . GLY A 1 90 ? 1.738 -14.776 3.153 1.00 97.44 90 GLY A N 1
ATOM 721 C CA . GLY A 1 90 ? 0.810 -14.531 4.260 1.00 97.44 90 GLY A CA 1
ATOM 722 C C . GLY A 1 90 ? 0.240 -13.114 4.326 1.00 97.44 90 GLY A C 1
ATOM 723 O O . GLY A 1 90 ? -0.372 -12.773 5.338 1.00 97.44 90 GLY A O 1
ATOM 724 N N . ILE A 1 91 ? 0.439 -12.308 3.280 1.00 98.56 91 ILE A N 1
ATOM 725 C CA . ILE A 1 91 ? -0.148 -10.972 3.148 1.00 98.56 91 ILE A CA 1
ATOM 726 C C . ILE A 1 91 ? -1.589 -11.118 2.642 1.00 98.56 91 ILE A C 1
ATOM 728 O O . ILE A 1 91 ? -1.837 -11.831 1.671 1.00 98.56 91 ILE A O 1
ATOM 732 N N . ASP A 1 92 ? -2.523 -10.429 3.293 1.00 97.69 92 ASP A N 1
ATOM 733 C CA . ASP A 1 92 ? -3.972 -10.605 3.123 1.00 97.69 92 ASP A CA 1
ATOM 734 C C . ASP A 1 92 ? -4.586 -9.615 2.118 1.00 97.69 92 ASP A C 1
ATOM 736 O O . ASP A 1 92 ? -5.644 -9.863 1.530 1.00 97.69 92 ASP A O 1
ATOM 740 N N . GLY A 1 93 ? -3.924 -8.477 1.905 1.00 98.12 93 GLY A N 1
ATOM 741 C CA . GLY A 1 93 ? -4.438 -7.411 1.057 1.00 98.12 93 GLY A CA 1
ATOM 742 C C . GLY A 1 93 ? -3.361 -6.485 0.515 1.00 98.12 93 GLY A C 1
ATOM 743 O O . GLY A 1 93 ? -2.266 -6.374 1.067 1.00 98.12 93 GLY A O 1
ATOM 744 N N . ILE A 1 94 ? -3.696 -5.801 -0.572 1.00 98.81 94 ILE A N 1
ATOM 745 C CA . ILE A 1 94 ? -2.867 -4.769 -1.186 1.00 98.81 94 ILE A CA 1
ATOM 746 C C . ILE A 1 94 ? -3.567 -3.414 -1.138 1.00 98.81 94 ILE A C 1
ATOM 748 O O . ILE A 1 94 ? -4.781 -3.320 -1.332 1.00 98.81 94 ILE A O 1
ATOM 752 N N . ILE A 1 95 ? -2.782 -2.365 -0.921 1.00 98.75 95 ILE A N 1
ATOM 753 C CA . ILE A 1 95 ? -3.217 -0.973 -0.968 1.00 98.75 95 ILE A CA 1
ATOM 754 C C . ILE A 1 95 ? -2.495 -0.301 -2.134 1.00 98.75 95 ILE A C 1
ATOM 756 O O . ILE A 1 95 ? -1.266 -0.296 -2.185 1.00 98.75 95 ILE A O 1
ATOM 760 N N . ILE A 1 96 ? -3.248 0.228 -3.095 1.00 98.69 96 ILE A N 1
ATOM 761 C CA . ILE A 1 96 ? -2.699 0.805 -4.326 1.00 98.69 96 ILE A CA 1
ATOM 762 C C . ILE A 1 96 ? -2.720 2.335 -4.224 1.00 98.69 96 ILE A C 1
ATOM 764 O O . ILE A 1 96 ? -3.813 2.903 -4.150 1.00 98.69 96 ILE A O 1
ATOM 768 N N . PRO A 1 97 ? -1.560 3.018 -4.257 1.00 97.19 97 PRO A N 1
ATOM 769 C CA . PRO A 1 97 ? -1.498 4.462 -4.459 1.00 97.19 97 PRO A CA 1
ATOM 770 C C . PRO A 1 97 ? -2.262 4.864 -5.723 1.00 97.19 97 PRO A C 1
ATOM 772 O O . PRO A 1 97 ? -2.029 4.315 -6.800 1.00 97.19 97 PRO A O 1
ATOM 775 N N . TRP A 1 98 ? -3.206 5.786 -5.583 1.00 97.56 98 TRP A N 1
ATOM 776 C CA . TRP A 1 98 ? -4.203 6.108 -6.592 1.00 97.56 98 TRP A CA 1
ATOM 777 C C . TRP A 1 98 ? -4.324 7.615 -6.793 1.00 97.56 98 TRP A C 1
ATOM 779 O O . TRP A 1 98 ? -4.353 8.388 -5.834 1.00 97.56 98 TRP A O 1
ATOM 789 N N . VAL A 1 99 ? -4.455 8.007 -8.059 1.00 94.81 99 VAL A N 1
ATOM 790 C CA . VAL A 1 99 ? -4.743 9.374 -8.501 1.00 94.81 99 VAL A CA 1
ATOM 791 C C . VAL A 1 99 ? -5.946 9.370 -9.445 1.00 94.81 99 VAL A C 1
ATOM 793 O O . VAL A 1 99 ? -6.205 8.364 -10.120 1.00 94.81 99 VAL A O 1
ATOM 796 N N . PRO A 1 100 ? -6.684 10.484 -9.541 1.00 94.75 100 PRO A N 1
ATOM 797 C CA . PRO A 1 100 ? -7.756 10.609 -10.513 1.00 94.75 100 PRO A CA 1
ATOM 798 C C . PRO A 1 100 ? -7.222 10.641 -11.947 1.00 94.75 100 PRO A C 1
ATOM 800 O O . PRO A 1 100 ? -6.148 11.165 -12.225 1.00 94.75 100 PRO A O 1
ATOM 803 N N . LYS A 1 101 ? -8.038 10.158 -12.894 1.00 93.00 101 LYS A N 1
ATOM 804 C CA . LYS A 1 101 ? -7.654 9.967 -14.308 1.00 93.00 101 LYS A CA 1
ATOM 805 C C . LYS A 1 101 ? -7.046 11.183 -15.001 1.00 93.00 101 LYS A C 1
ATOM 807 O O . LYS A 1 101 ? -6.341 11.020 -15.983 1.00 93.00 101 LYS A O 1
ATOM 812 N N . HIS A 1 102 ? -7.375 12.398 -14.572 1.00 89.88 102 HIS A N 1
ATOM 813 C CA . HIS A 1 102 ? -6.840 13.606 -15.198 1.00 89.88 102 HIS A CA 1
ATOM 814 C C . HIS A 1 102 ? -5.361 13.851 -14.851 1.00 89.88 102 HIS A C 1
ATOM 816 O O . HIS A 1 102 ? -4.724 14.667 -15.508 1.00 89.88 102 HIS A O 1
ATOM 822 N N . ILE A 1 103 ? -4.826 13.156 -13.842 1.00 90.75 103 ILE A N 1
ATOM 823 C CA . ILE A 1 103 ? -3.425 13.246 -13.419 1.00 90.75 103 ILE A CA 1
ATOM 824 C C . ILE A 1 103 ? -2.534 12.347 -14.281 1.00 90.75 103 ILE A C 1
ATOM 826 O O . ILE A 1 103 ? -1.452 12.760 -14.685 1.00 90.75 103 ILE A O 1
ATOM 830 N N . ASP A 1 104 ? -2.993 11.135 -14.595 1.00 88.81 104 ASP A N 1
ATOM 831 C CA . ASP A 1 104 ? -2.187 10.084 -15.234 1.00 88.81 104 ASP A CA 1
ATOM 832 C C . ASP A 1 104 ? -2.825 9.510 -16.514 1.00 88.81 104 ASP A C 1
ATOM 834 O O . ASP A 1 104 ? -2.458 8.433 -16.983 1.00 88.81 104 ASP A O 1
ATOM 838 N N . ASN A 1 105 ? -3.836 10.193 -17.057 1.00 89.25 105 ASN A N 1
ATOM 839 C CA . ASN A 1 105 ? -4.677 9.725 -18.163 1.00 89.25 105 ASN A CA 1
ATOM 840 C C . ASN A 1 105 ? -5.379 8.374 -17.908 1.00 89.25 105 ASN A C 1
ATOM 842 O O . ASN A 1 105 ? -5.767 7.678 -18.847 1.00 89.25 105 ASN A O 1
ATOM 846 N N . GLY A 1 106 ? -5.597 8.003 -16.642 1.00 92.06 106 GLY A N 1
ATOM 847 C CA . GLY A 1 106 ? -6.299 6.783 -16.245 1.00 92.06 106 GLY A CA 1
ATOM 848 C C . GLY A 1 106 ? -5.456 5.511 -16.323 1.00 92.06 106 GLY A C 1
ATOM 849 O O . GLY A 1 106 ? -6.019 4.410 -16.389 1.00 92.06 106 GLY A O 1
ATOM 850 N N . PHE A 1 107 ? -4.128 5.638 -16.307 1.00 93.19 107 PHE A N 1
ATOM 851 C CA . PHE A 1 107 ? -3.219 4.497 -16.291 1.00 93.19 107 PHE A CA 1
ATOM 852 C C . PHE A 1 107 ? -3.423 3.636 -15.036 1.00 93.19 107 PHE A C 1
ATOM 854 O O . PHE A 1 107 ? -3.697 2.437 -15.145 1.00 93.19 107 PHE A O 1
ATOM 861 N N . ILE A 1 108 ? -3.388 4.250 -13.852 1.00 95.12 108 ILE A N 1
ATOM 862 C CA . ILE A 1 108 ? -3.579 3.580 -12.564 1.00 95.12 108 ILE A CA 1
ATOM 863 C C . ILE A 1 108 ? -5.019 3.076 -12.427 1.00 95.12 108 ILE A C 1
ATOM 865 O O . ILE A 1 108 ? -5.223 1.968 -11.940 1.00 95.12 108 ILE A O 1
ATOM 869 N N . ASP A 1 109 ? -6.026 3.806 -12.921 1.00 96.62 109 ASP A N 1
ATOM 870 C CA . ASP A 1 109 ? -7.414 3.305 -12.985 1.00 96.62 109 ASP A CA 1
ATOM 871 C C . ASP A 1 109 ? -7.511 1.978 -13.759 1.00 96.62 109 ASP A C 1
ATOM 873 O O . ASP A 1 109 ? -8.173 1.029 -13.325 1.00 96.62 109 ASP A O 1
ATOM 877 N N . SER A 1 110 ? -6.808 1.887 -14.888 1.00 96.81 110 SER A N 1
ATOM 878 C CA . SER A 1 110 ? -6.733 0.663 -15.688 1.00 96.81 110 SER A CA 1
ATOM 879 C C . SER A 1 110 ? -5.989 -0.450 -14.944 1.00 96.81 110 SER A C 1
ATOM 881 O O . SER A 1 110 ? -6.470 -1.589 -14.913 1.00 96.81 110 SER A O 1
ATOM 883 N N . SER A 1 111 ? -4.881 -0.118 -14.272 1.00 97.75 111 SER A N 1
ATOM 884 C CA . SER A 1 111 ? -4.131 -1.054 -13.429 1.00 97.75 111 SER A CA 1
ATOM 885 C C . SER A 1 111 ? -4.994 -1.615 -12.297 1.00 97.75 111 SER A C 1
ATOM 887 O O . SER A 1 111 ? -5.071 -2.833 -12.148 1.00 97.75 111 SER A O 1
ATOM 889 N N . VAL A 1 112 ? -5.720 -0.775 -11.549 1.00 98.50 112 VAL A N 1
ATOM 890 C CA . VAL A 1 112 ? -6.610 -1.204 -10.452 1.00 98.50 112 VAL A CA 1
ATOM 891 C C . VAL A 1 112 ? -7.656 -2.197 -10.960 1.00 98.50 112 VAL A C 1
ATOM 893 O O . VAL A 1 112 ? -7.851 -3.253 -10.360 1.00 98.50 112 VAL A O 1
ATOM 896 N N . LYS A 1 113 ? -8.280 -1.931 -12.114 1.00 98.44 113 LYS A N 1
ATOM 897 C CA . LYS A 1 113 ? -9.267 -2.843 -12.724 1.00 98.44 113 LYS A CA 1
ATOM 898 C C . LYS A 1 113 ? -8.664 -4.183 -13.143 1.00 98.44 113 LYS A C 1
ATOM 900 O O . LYS A 1 113 ? -9.329 -5.218 -13.047 1.00 98.44 113 LYS A O 1
ATOM 905 N N . ILE A 1 114 ? -7.428 -4.190 -13.641 1.00 98.56 114 ILE A N 1
ATOM 906 C CA . ILE A 1 114 ? -6.704 -5.426 -13.965 1.00 98.56 114 ILE A CA 1
ATOM 907 C C . ILE A 1 114 ? -6.380 -6.197 -12.685 1.00 98.56 114 ILE A C 1
ATOM 909 O O . ILE A 1 114 ? -6.612 -7.409 -12.628 1.00 98.56 114 ILE A O 1
ATOM 913 N N . ILE A 1 115 ? -5.890 -5.493 -11.667 1.00 98.69 115 ILE A N 1
ATOM 914 C CA . ILE A 1 115 ? -5.481 -6.056 -10.387 1.00 98.69 115 ILE A CA 1
ATOM 915 C C . ILE A 1 115 ? -6.675 -6.664 -9.655 1.00 98.69 115 ILE A C 1
ATOM 917 O O . ILE A 1 115 ? -6.588 -7.836 -9.313 1.00 98.69 115 ILE A O 1
ATOM 921 N N . LEU A 1 116 ? -7.814 -5.972 -9.534 1.00 98.75 116 LEU A N 1
ATOM 922 C CA . LEU A 1 116 ? -9.052 -6.530 -8.962 1.00 98.75 116 LEU A CA 1
ATOM 923 C C . LEU A 1 116 ? -9.417 -7.878 -9.607 1.00 98.75 116 LEU A C 1
ATOM 925 O O . LEU A 1 116 ? -9.625 -8.880 -8.921 1.00 98.75 116 LEU A O 1
ATOM 929 N N . LYS A 1 117 ? -9.378 -7.955 -10.946 1.00 98.44 117 LYS A N 1
ATOM 930 C CA . LYS A 1 117 ? -9.679 -9.191 -11.692 1.00 98.44 117 LYS A CA 1
ATOM 931 C C . LYS A 1 117 ? -8.687 -10.326 -11.433 1.00 98.44 117 LYS A C 1
ATOM 933 O O . LYS A 1 117 ? -9.084 -11.491 -11.504 1.00 98.44 117 LYS A O 1
ATOM 938 N N . GLN A 1 118 ? -7.401 -10.039 -11.224 1.00 98.56 118 GLN A N 1
ATOM 939 C CA . GLN A 1 118 ? -6.415 -11.087 -10.928 1.00 98.56 118 GLN A CA 1
ATOM 940 C C . GLN A 1 118 ? -6.399 -11.457 -9.445 1.00 98.56 118 GLN A C 1
ATOM 942 O O . GLN A 1 118 ? -6.329 -12.644 -9.135 1.00 98.56 118 GLN A O 1
ATOM 947 N N . ALA A 1 119 ? -6.514 -10.477 -8.551 1.00 98.19 119 ALA A N 1
ATOM 948 C CA . ALA A 1 119 ? -6.558 -10.652 -7.106 1.00 98.19 119 ALA A CA 1
ATOM 949 C C . ALA A 1 119 ? -7.770 -11.490 -6.686 1.00 98.19 119 ALA A C 1
ATOM 951 O O . ALA A 1 119 ? -7.612 -12.429 -5.907 1.00 98.19 119 ALA A O 1
ATOM 952 N N . LYS A 1 120 ? -8.932 -11.294 -7.330 1.00 97.94 120 LYS A N 1
ATOM 953 C CA . LYS A 1 120 ? -10.122 -12.143 -7.149 1.00 97.94 120 LYS A CA 1
ATOM 954 C C . LYS A 1 120 ? -9.859 -13.633 -7.403 1.00 97.94 120 LYS A C 1
ATOM 956 O O . LYS A 1 120 ? -10.435 -14.483 -6.738 1.00 97.94 120 LYS A O 1
ATOM 961 N N . LYS A 1 121 ? -8.963 -13.980 -8.335 1.00 97.44 121 LYS A N 1
ATOM 962 C CA . LYS A 1 121 ? -8.615 -15.388 -8.626 1.00 97.44 121 LYS A CA 1
ATOM 963 C C . LYS A 1 121 ? -7.720 -16.021 -7.561 1.00 97.44 121 LYS A C 1
ATOM 965 O O . LYS A 1 121 ? -7.538 -17.235 -7.590 1.00 97.44 121 LYS A O 1
ATOM 970 N N . ILE A 1 122 ? -7.087 -15.205 -6.722 1.00 97.88 122 ILE A N 1
ATOM 971 C CA . ILE A 1 122 ? -6.137 -15.637 -5.691 1.00 97.88 122 ILE A CA 1
ATOM 972 C C . ILE A 1 122 ? -6.737 -15.493 -4.285 1.00 97.88 122 ILE A C 1
ATOM 974 O O . ILE A 1 122 ? -6.343 -16.242 -3.400 1.00 97.88 122 ILE A O 1
ATOM 978 N N . GLY A 1 123 ? -7.704 -14.589 -4.096 1.00 96.19 123 GLY A N 1
ATOM 979 C CA . GLY A 1 123 ? -8.300 -14.286 -2.795 1.00 96.19 123 GLY A CA 1
ATOM 980 C C . GLY A 1 123 ? -7.558 -13.189 -2.025 1.00 96.19 123 GLY A C 1
ATOM 981 O O . GLY A 1 123 ? -7.510 -13.246 -0.805 1.00 96.19 123 GLY A O 1
ATOM 982 N N . ILE A 1 124 ? -6.950 -12.222 -2.724 1.00 97.62 124 ILE A N 1
ATOM 983 C CA . ILE A 1 124 ? -6.246 -11.086 -2.103 1.00 97.62 124 ILE A CA 1
ATOM 984 C C . ILE A 1 124 ? -7.119 -9.842 -2.140 1.00 97.62 124 ILE A C 1
ATOM 986 O O . ILE A 1 124 ? -7.551 -9.437 -3.219 1.00 97.62 124 ILE A O 1
ATOM 990 N N . SER A 1 125 ? -7.333 -9.225 -0.978 1.00 98.31 125 SER A N 1
ATOM 991 C CA . SER A 1 125 ? -8.133 -8.003 -0.876 1.00 98.31 125 SER A CA 1
ATOM 992 C C . SER A 1 125 ? -7.437 -6.814 -1.538 1.00 98.31 125 SER A C 1
ATOM 994 O O . SER A 1 125 ? -6.212 -6.710 -1.504 1.00 98.31 125 SER A O 1
ATOM 996 N N . VAL A 1 126 ? -8.206 -5.893 -2.116 1.00 98.81 126 VAL A N 1
ATOM 997 C CA . VAL A 1 126 ? -7.668 -4.701 -2.792 1.00 98.81 126 VAL A CA 1
ATOM 998 C C . VAL A 1 126 ? -8.331 -3.442 -2.250 1.00 98.81 126 VAL A C 1
ATOM 1000 O O . VAL A 1 126 ? -9.551 -3.345 -2.248 1.00 98.81 126 VAL A O 1
ATOM 1003 N N . ALA A 1 127 ? -7.538 -2.460 -1.839 1.00 98.75 127 ALA A N 1
ATOM 1004 C CA . ALA A 1 127 ? -7.995 -1.102 -1.552 1.00 98.75 127 ALA A CA 1
ATOM 1005 C C . ALA A 1 127 ? -7.100 -0.083 -2.264 1.00 98.75 127 ALA A C 1
ATOM 1007 O O . ALA A 1 127 ? -6.043 -0.424 -2.801 1.00 98.75 127 ALA A O 1
ATOM 1008 N N . VAL A 1 128 ? -7.522 1.179 -2.260 1.00 98.69 128 VAL A N 1
ATOM 1009 C CA . VAL A 1 128 ? -6.728 2.288 -2.796 1.00 98.69 128 VAL A CA 1
ATOM 1010 C C . VAL A 1 128 ? -6.356 3.290 -1.710 1.00 98.69 128 VAL A C 1
ATOM 1012 O O . VAL A 1 128 ? -7.071 3.450 -0.717 1.00 98.69 128 VAL A O 1
ATOM 1015 N N . GLN A 1 129 ? -5.241 3.977 -1.932 1.00 98.06 129 GLN A N 1
ATOM 1016 C CA . GLN A 1 129 ? -4.810 5.145 -1.179 1.00 98.06 129 GLN A CA 1
ATOM 1017 C C . GLN A 1 129 ? -4.827 6.356 -2.099 1.00 98.06 129 GLN A C 1
ATOM 1019 O O . GLN A 1 129 ? -4.047 6.413 -3.043 1.00 98.06 129 GLN A O 1
ATOM 1024 N N . VAL A 1 130 ? -5.698 7.324 -1.829 1.00 96.88 130 VAL A N 1
ATOM 1025 C CA . VAL A 1 130 ? -5.696 8.604 -2.538 1.00 96.88 130 VAL A CA 1
ATOM 1026 C C . VAL A 1 130 ? -4.452 9.377 -2.110 1.00 96.88 130 VAL A C 1
ATOM 1028 O O . VAL A 1 130 ? -4.369 9.836 -0.967 1.00 96.88 130 VAL A O 1
ATOM 1031 N N . ILE A 1 131 ? -3.477 9.484 -3.013 1.00 93.38 131 ILE A N 1
ATOM 1032 C CA . ILE A 1 131 ? -2.213 10.176 -2.736 1.00 93.38 131 ILE A CA 1
ATOM 1033 C C . ILE A 1 131 ? -2.343 11.692 -2.910 1.00 93.38 131 ILE A C 1
ATOM 1035 O O . ILE A 1 131 ? -3.391 12.204 -3.323 1.00 93.38 131 ILE A O 1
ATOM 1039 N N . SER A 1 132 ? -1.291 12.435 -2.568 1.00 90.44 132 SER A N 1
ATOM 1040 C CA . SER A 1 132 ? -1.235 13.868 -2.863 1.00 90.44 132 SER A CA 1
ATOM 1041 C C . SER A 1 132 ? -1.065 14.120 -4.362 1.00 90.44 132 SER A C 1
ATOM 1043 O O . SER A 1 132 ? -0.297 13.438 -5.039 1.00 90.44 132 SER A O 1
ATOM 1045 N N . TYR A 1 133 ? -1.801 15.096 -4.895 1.00 91.25 133 TYR A N 1
ATOM 1046 C CA . TYR A 1 133 ? -1.710 15.521 -6.290 1.00 91.25 133 TYR A CA 1
ATOM 1047 C C . TYR A 1 133 ? -2.029 17.014 -6.425 1.00 91.25 133 TYR A C 1
ATOM 1049 O O . TYR A 1 133 ? -2.670 17.620 -5.564 1.00 91.25 133 TYR A O 1
ATOM 1057 N N . ASN A 1 134 ? -1.564 17.627 -7.513 1.00 88.94 134 ASN A N 1
ATOM 1058 C CA . ASN A 1 134 ? -1.721 19.063 -7.715 1.00 88.94 134 ASN A CA 1
ATOM 1059 C C . ASN A 1 134 ? -3.199 19.442 -7.921 1.00 88.94 134 ASN A C 1
ATOM 1061 O O . ASN A 1 134 ? -3.895 18.815 -8.716 1.00 88.94 134 ASN A O 1
ATOM 1065 N N . GLY A 1 135 ? -3.667 20.477 -7.222 1.00 89.56 135 GLY A N 1
ATOM 1066 C CA . GLY A 1 135 ? -5.069 20.910 -7.261 1.00 89.56 135 GLY A CA 1
ATOM 1067 C C . GLY A 1 135 ? -6.032 20.068 -6.415 1.00 89.56 135 GLY A C 1
ATOM 1068 O O . GLY A 1 135 ? -7.244 20.217 -6.566 1.00 89.56 135 GLY A O 1
ATOM 1069 N N . ARG A 1 136 ? -5.519 19.196 -5.537 1.00 92.50 136 ARG A N 1
ATOM 1070 C CA . ARG A 1 136 ? -6.323 18.444 -4.567 1.00 92.50 136 ARG A CA 1
ATOM 1071 C C . ARG A 1 136 ? -6.974 19.390 -3.556 1.00 92.50 136 ARG A C 1
ATOM 1073 O O . ARG A 1 136 ? -6.303 20.186 -2.910 1.00 92.50 136 ARG A O 1
ATOM 1080 N N . ASP A 1 137 ? -8.287 19.276 -3.420 1.00 93.94 137 ASP A N 1
ATOM 1081 C CA . ASP A 1 137 ? -9.151 20.077 -2.552 1.00 93.94 137 ASP A CA 1
ATOM 1082 C C . ASP A 1 137 ? -10.359 19.241 -2.086 1.00 93.94 137 ASP A C 1
ATOM 1084 O O . ASP A 1 137 ? -10.562 18.100 -2.512 1.00 93.94 137 ASP A O 1
ATOM 1088 N N . ARG A 1 138 ? -11.224 19.799 -1.235 1.00 94.31 138 ARG A N 1
ATOM 1089 C CA . ARG A 1 138 ? -12.408 19.069 -0.746 1.00 94.31 138 ARG A CA 1
ATOM 1090 C C . ARG A 1 138 ? -13.348 18.594 -1.868 1.00 94.31 138 ARG A C 1
ATOM 1092 O O . ARG A 1 138 ? -13.981 17.545 -1.745 1.00 94.31 138 ARG A O 1
ATOM 1099 N N . HIS A 1 139 ? -13.470 19.346 -2.966 1.00 95.62 139 HIS A N 1
ATOM 1100 C CA . HIS A 1 139 ? -14.406 19.018 -4.046 1.00 95.62 139 HIS A CA 1
ATOM 1101 C C . HIS A 1 139 ? -13.890 17.860 -4.899 1.00 95.62 139 HIS A C 1
ATOM 1103 O O . HIS A 1 139 ? -14.666 16.975 -5.267 1.00 95.62 139 HIS A O 1
ATOM 1109 N N . SER A 1 140 ? -12.596 17.862 -5.210 1.00 95.56 140 SER A N 1
ATOM 1110 C CA . SER A 1 140 ? -11.908 16.770 -5.897 1.00 95.56 140 SER A CA 1
ATOM 1111 C C . SER A 1 140 ? -11.872 15.512 -5.032 1.00 95.56 140 SER A C 1
ATOM 1113 O O . SER A 1 140 ? -12.298 14.471 -5.519 1.00 95.56 140 SER A O 1
ATOM 1115 N N . ILE A 1 141 ? -11.570 15.607 -3.732 1.00 95.38 141 ILE A N 1
ATOM 1116 C CA . ILE A 1 141 ? -11.660 14.466 -2.801 1.00 95.38 141 ILE A CA 1
ATOM 1117 C C . ILE A 1 141 ? -13.066 13.854 -2.774 1.00 95.38 141 ILE A C 1
ATOM 1119 O O . ILE A 1 141 ? -13.215 12.636 -2.857 1.00 95.38 141 ILE A O 1
ATOM 1123 N N . ASN A 1 142 ? -14.122 14.672 -2.716 1.00 96.19 142 ASN A N 1
ATOM 1124 C CA . ASN A 1 142 ? -15.491 14.155 -2.774 1.00 96.19 142 ASN A CA 1
ATOM 1125 C C . ASN A 1 142 ? -15.783 13.439 -4.109 1.00 96.19 142 ASN A C 1
ATOM 1127 O O . ASN A 1 142 ? -16.437 12.394 -4.125 1.00 96.19 142 ASN A O 1
ATOM 1131 N N . LYS A 1 143 ? -15.292 13.965 -5.240 1.00 97.25 143 LYS A N 1
ATOM 1132 C CA . LYS A 1 143 ? -15.411 13.295 -6.549 1.00 97.25 143 LYS A CA 1
ATOM 1133 C C . LYS A 1 143 ? -14.649 11.970 -6.573 1.00 97.25 143 LYS A C 1
ATOM 1135 O O . LYS A 1 143 ? -15.196 10.984 -7.063 1.00 97.25 143 LYS A O 1
ATOM 1140 N N . ASP A 1 144 ? -13.444 11.942 -6.018 1.00 97.25 1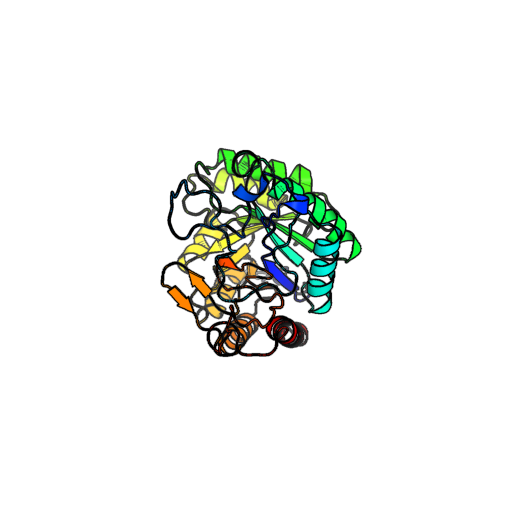44 ASP A N 1
ATOM 1141 C CA . ASP A 1 144 ? -12.589 10.760 -5.951 1.00 97.25 144 ASP A CA 1
ATOM 1142 C C . ASP A 1 144 ? -13.230 9.659 -5.107 1.00 97.25 144 ASP A C 1
ATOM 1144 O O . ASP A 1 144 ? -13.345 8.526 -5.571 1.00 97.25 144 ASP A O 1
ATOM 1148 N N . ILE A 1 145 ? -13.749 9.998 -3.921 1.00 97.56 145 ILE A N 1
ATOM 1149 C CA . ILE A 1 145 ? -14.498 9.069 -3.062 1.00 97.56 145 ILE A CA 1
ATOM 1150 C C . ILE A 1 145 ? -15.670 8.452 -3.826 1.00 97.56 145 ILE A C 1
ATOM 1152 O O . ILE A 1 145 ? -15.810 7.228 -3.859 1.00 97.56 145 ILE A O 1
ATOM 1156 N N . ASN A 1 146 ? -16.496 9.279 -4.476 1.00 97.56 146 ASN A N 1
ATOM 1157 C CA . ASN A 1 146 ? -17.650 8.787 -5.230 1.00 97.56 146 ASN A CA 1
ATOM 1158 C C . ASN A 1 146 ? -17.213 7.882 -6.392 1.00 97.56 146 ASN A C 1
ATOM 1160 O O . ASN A 1 146 ? -17.851 6.859 -6.656 1.00 97.56 146 ASN A O 1
ATOM 1164 N N . TYR A 1 147 ? -16.116 8.230 -7.071 1.00 98.50 147 TYR A N 1
ATOM 1165 C CA . TYR A 1 147 ? -15.555 7.419 -8.144 1.00 98.50 147 TYR A CA 1
ATOM 1166 C C . TYR A 1 147 ? -15.083 6.057 -7.625 1.00 98.50 147 TYR A C 1
ATOM 1168 O O . TYR A 1 147 ? -15.489 5.029 -8.167 1.00 98.50 147 TYR A O 1
ATOM 1176 N N . ILE A 1 148 ? -14.277 6.034 -6.563 1.00 98.50 148 ILE A N 1
ATOM 1177 C CA . ILE A 1 148 ? -13.727 4.816 -5.957 1.00 98.50 148 ILE A CA 1
ATOM 1178 C C . ILE A 1 148 ? -14.850 3.908 -5.454 1.00 98.50 148 ILE A C 1
ATOM 1180 O O . ILE A 1 148 ? -14.879 2.723 -5.792 1.00 98.50 148 ILE A O 1
ATOM 1184 N N . ALA A 1 149 ? -15.813 4.458 -4.711 1.00 97.12 149 ALA A N 1
ATOM 1185 C CA . ALA A 1 149 ? -16.947 3.699 -4.193 1.00 97.12 149 ALA A CA 1
ATOM 1186 C C . ALA A 1 149 ? -17.770 3.060 -5.326 1.00 97.12 149 ALA A C 1
ATOM 1188 O O . ALA A 1 149 ? -18.113 1.882 -5.250 1.00 97.12 149 ALA A O 1
ATOM 1189 N N . SER A 1 150 ? -18.017 3.807 -6.409 1.00 97.06 150 SER A N 1
ATOM 1190 C CA . SER A 1 150 ? -18.839 3.341 -7.535 1.00 97.06 150 SER A CA 1
ATOM 1191 C C . SER A 1 150 ? -18.118 2.365 -8.468 1.00 97.06 150 SER A C 1
ATOM 1193 O O . SER A 1 150 ? -18.762 1.510 -9.070 1.00 97.06 150 SER A O 1
ATOM 1195 N N . ASN A 1 151 ? -16.798 2.498 -8.636 1.00 98.19 151 ASN A N 1
ATOM 1196 C CA . ASN A 1 151 ? -16.036 1.708 -9.611 1.00 98.19 151 ASN A CA 1
ATOM 1197 C C . ASN A 1 151 ? -15.316 0.507 -8.992 1.00 98.19 151 ASN A C 1
ATOM 1199 O O . ASN A 1 151 ? -15.069 -0.466 -9.705 1.00 98.19 151 ASN A O 1
ATOM 1203 N N . TYR A 1 152 ? -14.956 0.577 -7.707 1.00 98.31 152 TYR A N 1
ATOM 1204 C CA . TYR A 1 152 ? -14.154 -0.448 -7.033 1.00 98.31 152 TYR A CA 1
ATOM 1205 C C . TYR A 1 152 ? -14.816 -0.972 -5.761 1.00 98.31 152 TYR A C 1
ATOM 1207 O O . TYR A 1 152 ? -14.830 -2.180 -5.555 1.00 98.31 152 TYR A O 1
ATOM 1215 N N . GLY A 1 153 ? -15.387 -0.091 -4.931 1.00 96.69 153 GLY A N 1
ATOM 1216 C CA . GLY A 1 153 ? -15.856 -0.428 -3.579 1.00 96.69 153 GLY A CA 1
ATOM 1217 C C . GLY A 1 153 ? -16.926 -1.524 -3.508 1.00 96.69 153 GLY A C 1
ATOM 1218 O O . GLY A 1 153 ? -17.067 -2.188 -2.481 1.00 96.69 153 GLY A O 1
ATOM 1219 N N . GLY A 1 154 ? -17.666 -1.730 -4.601 1.00 96.25 154 GLY A N 1
ATOM 1220 C CA . GLY A 1 154 ? -18.655 -2.800 -4.738 1.00 96.25 154 GLY A CA 1
ATOM 1221 C C . GLY A 1 154 ? -18.087 -4.173 -5.121 1.00 96.25 154 GLY A C 1
ATOM 1222 O O . GLY A 1 154 ? -18.837 -5.147 -5.078 1.00 96.25 154 GLY A O 1
ATOM 1223 N N . ASP A 1 155 ? -16.808 -4.281 -5.499 1.00 97.25 155 ASP A N 1
ATOM 1224 C CA . ASP A 1 155 ? -16.200 -5.572 -5.838 1.00 97.25 155 ASP A CA 1
ATOM 1225 C C . ASP A 1 155 ? -16.141 -6.483 -4.598 1.00 97.25 155 ASP A C 1
ATOM 1227 O O . ASP A 1 155 ? -15.929 -6.040 -3.468 1.00 97.25 155 ASP A O 1
ATOM 1231 N N . GLU A 1 156 ? -16.344 -7.780 -4.815 1.00 95.94 156 GLU A N 1
ATOM 1232 C CA . GLU A 1 156 ? -16.321 -8.807 -3.772 1.00 95.94 156 GLU A CA 1
ATOM 1233 C C . GLU A 1 156 ? -14.964 -8.878 -3.065 1.00 95.94 156 GLU A C 1
ATOM 1235 O O . GLU A 1 156 ? -14.922 -9.119 -1.862 1.00 95.94 156 GLU A O 1
ATOM 1240 N N . ILE A 1 157 ? -13.872 -8.641 -3.804 1.00 96.94 157 ILE A N 1
ATOM 1241 C CA . ILE A 1 157 ? -12.511 -8.660 -3.261 1.00 96.94 157 ILE A CA 1
ATOM 1242 C C . ILE A 1 157 ? -12.022 -7.267 -2.836 1.00 96.94 157 ILE A C 1
ATOM 1244 O O . ILE A 1 157 ? -10.878 -7.118 -2.403 1.00 96.94 157 ILE A O 1
ATOM 1248 N N . TYR A 1 158 ? -12.853 -6.227 -2.959 1.00 98.50 158 TYR A N 1
ATOM 1249 C CA . TYR A 1 158 ? -12.480 -4.918 -2.437 1.00 98.50 158 TYR A CA 1
ATOM 1250 C C . TYR A 1 158 ? -12.388 -4.990 -0.911 1.00 98.50 158 TYR A C 1
ATOM 1252 O O . TYR A 1 158 ? -13.275 -5.540 -0.255 1.00 98.50 158 TYR A O 1
ATOM 1260 N N . LEU A 1 159 ? -11.308 -4.451 -0.345 1.00 98.19 159 LEU A N 1
ATOM 1261 C CA . LEU A 1 159 ? -11.036 -4.529 1.084 1.00 98.19 159 LEU A CA 1
ATOM 1262 C C . LEU A 1 159 ? -12.171 -3.859 1.863 1.00 98.19 159 LEU A C 1
ATOM 1264 O O . LEU A 1 159 ? -12.491 -2.686 1.644 1.00 98.19 159 LEU A O 1
ATOM 1268 N N . LYS A 1 160 ? -12.758 -4.614 2.795 1.00 95.44 160 LYS A N 1
ATOM 1269 C CA . LYS A 1 160 ? -13.796 -4.132 3.703 1.00 95.44 160 LYS A CA 1
ATOM 1270 C C . LYS A 1 160 ? -13.351 -4.299 5.143 1.00 95.44 160 LYS A C 1
ATOM 1272 O O . LYS A 1 160 ? -12.818 -5.341 5.515 1.00 95.44 160 LYS A O 1
ATOM 1277 N N . PHE A 1 161 ? -13.627 -3.288 5.951 1.00 91.56 161 PHE A N 1
ATOM 1278 C CA . PHE A 1 161 ? -13.462 -3.337 7.395 1.00 91.56 161 PHE A CA 1
ATOM 1279 C C . PHE A 1 161 ? -14.790 -2.935 8.028 1.00 91.56 161 PHE A C 1
ATOM 1281 O O . PHE A 1 161 ? -15.392 -1.946 7.612 1.00 91.56 161 PHE A O 1
ATOM 1288 N N . ASP A 1 162 ? -15.283 -3.742 8.970 1.00 88.56 162 ASP A N 1
ATOM 1289 C CA . ASP A 1 162 ? -16.624 -3.574 9.554 1.00 88.56 162 ASP A CA 1
ATOM 1290 C C . ASP A 1 162 ? -17.732 -3.462 8.478 1.00 88.56 162 ASP A C 1
ATOM 1292 O O . ASP A 1 162 ? -18.592 -2.585 8.492 1.00 88.56 162 ASP A O 1
ATOM 1296 N N . GLY A 1 163 ? -17.634 -4.304 7.440 1.00 91.38 163 GLY A N 1
ATOM 1297 C CA . GLY A 1 163 ? -18.559 -4.325 6.300 1.00 91.38 163 GLY A CA 1
ATOM 1298 C C . GLY A 1 163 ? -18.437 -3.154 5.312 1.00 91.38 163 GLY A C 1
ATOM 1299 O O . GLY A 1 163 ? -19.057 -3.205 4.249 1.00 91.38 163 GLY A O 1
ATOM 1300 N N . LYS A 1 164 ? -17.620 -2.135 5.604 1.00 95.81 164 LYS A N 1
ATOM 1301 C CA . LYS A 1 164 ? -17.491 -0.909 4.801 1.00 95.81 164 LYS A CA 1
ATOM 1302 C C . LYS A 1 164 ? -16.260 -0.945 3.889 1.00 95.81 164 LYS A C 1
ATOM 1304 O O . LYS A 1 164 ? -15.194 -1.356 4.351 1.00 95.81 164 LYS A O 1
ATOM 1309 N N . PRO A 1 165 ? -16.353 -0.484 2.626 1.00 98.00 165 PRO A N 1
ATOM 1310 C CA . PRO A 1 165 ? -15.196 -0.337 1.745 1.00 98.00 165 PRO A CA 1
ATOM 1311 C C . PRO A 1 165 ? -14.127 0.576 2.352 1.00 98.00 165 PRO A C 1
ATOM 1313 O O . PRO A 1 165 ? -14.436 1.672 2.826 1.00 98.00 165 PRO A O 1
ATOM 1316 N N . VAL A 1 166 ? -12.872 0.129 2.313 1.00 98.25 166 VAL A N 1
ATOM 1317 C CA . VAL A 1 166 ? -11.730 0.867 2.862 1.00 98.25 166 VAL A CA 1
ATOM 1318 C C . VAL A 1 166 ? -11.148 1.838 1.831 1.00 98.25 166 VAL A C 1
ATOM 1320 O O . VAL A 1 166 ? -10.917 1.466 0.678 1.00 98.25 166 VAL A O 1
ATOM 1323 N N . ILE A 1 167 ? -10.867 3.077 2.240 1.00 98.38 167 ILE A N 1
ATOM 1324 C CA . ILE A 1 167 ? -10.122 4.062 1.437 1.00 98.38 167 ILE A CA 1
ATOM 1325 C C . ILE A 1 167 ? -9.063 4.717 2.321 1.00 98.38 167 ILE A C 1
ATOM 1327 O O . ILE A 1 167 ? -9.381 5.231 3.393 1.00 98.38 167 ILE A O 1
ATOM 1331 N N . PHE A 1 168 ? -7.813 4.711 1.866 1.00 97.88 168 PHE A N 1
ATOM 1332 C CA . PHE A 1 168 ? -6.725 5.431 2.524 1.00 97.88 168 PHE A CA 1
ATOM 1333 C C . PHE A 1 168 ? -6.557 6.830 1.920 1.00 97.88 168 PHE A C 1
ATOM 1335 O O . PHE A 1 168 ? -6.801 7.027 0.730 1.00 97.88 168 PHE A O 1
ATOM 1342 N N . PHE A 1 169 ? -6.080 7.778 2.721 1.00 94.88 169 PHE A N 1
ATOM 1343 C CA . PHE A 1 169 ? -5.730 9.133 2.304 1.00 94.88 169 PHE A CA 1
ATOM 1344 C C . PHE A 1 169 ? -4.319 9.469 2.769 1.00 94.88 169 PHE A C 1
ATOM 1346 O O . PHE A 1 169 ? -3.995 9.322 3.947 1.00 94.88 169 PHE A O 1
ATOM 1353 N N . GLU A 1 170 ? -3.485 9.917 1.836 1.00 91.19 170 GLU A N 1
ATOM 1354 C CA . GLU A 1 170 ? -2.165 10.457 2.144 1.00 91.19 170 GLU A CA 1
ATOM 1355 C C . GLU A 1 170 ? -2.266 11.948 2.467 1.00 91.19 170 GLU A C 1
ATOM 1357 O O . GLU A 1 170 ? -2.703 12.743 1.633 1.00 91.19 170 GLU A O 1
ATOM 1362 N N . ASP A 1 171 ? -1.874 12.310 3.682 1.00 82.94 171 ASP A N 1
ATOM 1363 C CA . ASP A 1 171 ? -1.754 13.679 4.195 1.00 82.94 171 ASP A CA 1
ATOM 1364 C C . ASP A 1 171 ? -2.897 14.618 3.796 1.00 82.94 171 ASP A C 1
ATOM 1366 O O . ASP A 1 171 ? -2.683 15.630 3.129 1.00 82.94 171 ASP A O 1
ATOM 1370 N N . PRO A 1 172 ? -4.141 14.316 4.201 1.00 78.94 172 PRO A N 1
ATOM 1371 C CA . PRO A 1 172 ? -5.271 15.209 3.971 1.00 78.94 172 PRO A CA 1
ATOM 1372 C C . PRO A 1 172 ? -5.226 16.487 4.825 1.00 78.94 172 PRO A C 1
ATOM 1374 O O . PRO A 1 172 ? -6.110 17.326 4.682 1.00 78.94 172 PRO A O 1
ATOM 1377 N N . ASN A 1 173 ? -4.229 16.636 5.705 1.00 78.44 173 ASN A N 1
ATOM 1378 C CA . ASN A 1 173 ? -4.151 17.695 6.716 1.00 78.44 173 ASN A CA 1
ATOM 1379 C C . ASN A 1 173 ? -4.192 19.113 6.130 1.00 78.44 173 ASN A C 1
ATOM 1381 O O 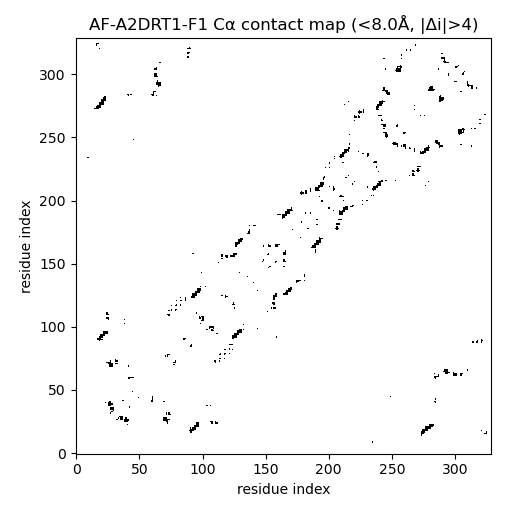. ASN A 1 173 ? -4.686 20.024 6.789 1.00 78.44 173 ASN A O 1
ATOM 1385 N N . ASP A 1 174 ? -3.726 19.277 4.893 1.00 79.50 174 ASP A N 1
ATOM 1386 C CA . ASP A 1 174 ? -3.654 20.570 4.207 1.00 79.50 174 ASP A CA 1
ATOM 1387 C C . ASP A 1 174 ? -4.945 20.911 3.435 1.00 79.50 174 ASP A C 1
ATOM 1389 O O . ASP A 1 174 ? -4.992 21.892 2.694 1.00 79.50 174 ASP A O 1
ATOM 1393 N N . ILE A 1 175 ? -5.993 20.085 3.550 1.00 86.44 175 ILE A N 1
ATOM 1394 C CA . ILE A 1 175 ? -7.257 20.271 2.832 1.00 86.44 175 ILE A CA 1
ATOM 1395 C C . ILE A 1 175 ? -8.276 20.956 3.740 1.00 86.44 175 ILE A C 1
ATOM 1397 O O . ILE A 1 175 ? -8.830 20.349 4.660 1.00 86.44 175 ILE A O 1
ATOM 1401 N N . ASP A 1 176 ? -8.588 22.206 3.407 1.00 88.06 176 ASP A N 1
ATOM 1402 C CA . ASP A 1 176 ? -9.619 22.980 4.090 1.00 88.06 176 ASP A CA 1
ATOM 1403 C C . ASP A 1 176 ? -10.994 22.297 4.019 1.00 88.06 176 ASP A C 1
ATOM 1405 O O . ASP A 1 176 ? -11.445 21.830 2.965 1.00 88.06 176 ASP A O 1
ATOM 1409 N N . ASP A 1 177 ? -11.699 22.298 5.152 1.00 89.88 177 ASP A N 1
ATOM 1410 C CA . ASP A 1 177 ? -13.059 21.775 5.303 1.00 89.88 177 ASP A CA 1
ATOM 1411 C C . ASP A 1 177 ? -13.246 20.290 4.931 1.00 89.88 177 ASP A C 1
ATOM 1413 O O . ASP A 1 177 ? -14.360 19.864 4.591 1.00 89.88 177 ASP A O 1
ATOM 1417 N N . ILE A 1 178 ? -12.189 19.472 4.988 1.00 90.69 178 ILE A N 1
ATOM 1418 C CA . ILE A 1 178 ? -12.273 18.056 4.610 1.00 90.69 178 ILE A CA 1
ATOM 1419 C C . ILE A 1 178 ? -13.254 17.252 5.486 1.00 90.69 178 ILE A C 1
ATOM 1421 O O . ILE A 1 178 ? -13.886 16.308 4.999 1.00 90.69 178 ILE A O 1
ATOM 1425 N N . GLN A 1 179 ? -13.491 17.669 6.735 1.00 91.75 179 GLN A N 1
ATOM 1426 C CA . GLN A 1 179 ? -14.501 17.089 7.624 1.00 91.75 179 GLN A CA 1
ATOM 1427 C C . GLN A 1 179 ? -15.901 17.067 6.994 1.00 91.75 179 GLN A C 1
ATOM 1429 O O . GLN A 1 179 ? -16.657 16.121 7.209 1.00 91.75 179 GLN A O 1
ATOM 1434 N N . ASN A 1 180 ? -16.239 18.051 6.149 1.00 91.12 180 ASN A N 1
ATOM 1435 C CA . ASN A 1 180 ? -17.534 18.113 5.460 1.00 91.12 180 ASN A CA 1
ATOM 1436 C C . ASN A 1 180 ? -17.695 17.048 4.366 1.00 91.12 180 ASN A C 1
ATOM 1438 O O . ASN A 1 180 ? -18.787 16.874 3.829 1.00 91.12 180 ASN A O 1
ATOM 1442 N N . VAL A 1 181 ? -16.625 16.335 4.028 1.00 93.81 181 VAL A N 1
ATOM 1443 C CA . VAL A 1 181 ? -16.652 15.203 3.102 1.00 93.81 181 VAL A CA 1
ATOM 1444 C C . VAL A 1 181 ? -16.528 13.894 3.876 1.00 93.81 181 VAL A C 1
ATOM 1446 O O . VAL A 1 181 ? -17.355 12.996 3.713 1.00 93.81 181 VAL A O 1
ATOM 1449 N N . ILE A 1 182 ? -15.531 13.800 4.757 1.00 94.50 182 ILE A N 1
ATOM 1450 C CA . ILE A 1 182 ? -15.187 12.564 5.468 1.00 94.50 182 ILE A CA 1
ATOM 1451 C C . ILE A 1 182 ? -16.256 12.213 6.516 1.00 94.50 182 ILE A C 1
ATOM 1453 O O . ILE A 1 182 ? -16.785 11.100 6.520 1.00 94.50 182 ILE A O 1
ATOM 1457 N N . TYR A 1 183 ? -16.679 13.164 7.354 1.00 91.56 183 TYR A N 1
ATOM 1458 C CA . TYR A 1 183 ? -17.613 12.878 8.448 1.00 91.56 183 TYR A CA 1
ATOM 1459 C C . TYR A 1 183 ? -18.962 12.328 7.961 1.00 91.56 183 TYR A C 1
ATOM 1461 O O . TYR A 1 183 ? -19.517 11.411 8.567 1.00 91.56 183 TYR A O 1
ATOM 1469 N N . TYR A 1 184 ? -19.484 12.840 6.842 1.00 90.50 184 TYR A N 1
ATOM 1470 C CA . TYR A 1 184 ? -20.779 12.419 6.292 1.00 90.50 184 TYR A CA 1
ATOM 1471 C C . TYR A 1 184 ? -20.744 11.053 5.598 1.00 90.50 184 TYR A C 1
ATOM 1473 O O . TYR A 1 184 ? -21.797 10.475 5.343 1.00 90.50 184 TYR A O 1
ATOM 1481 N N . ARG A 1 185 ? -19.554 10.518 5.305 1.00 92.75 185 ARG A N 1
ATOM 1482 C CA . ARG A 1 185 ? -19.371 9.216 4.645 1.00 92.75 185 ARG A CA 1
ATOM 1483 C C . ARG A 1 185 ? -18.924 8.109 5.602 1.00 92.75 185 ARG A C 1
ATOM 1485 O O . ARG A 1 185 ? -18.920 6.950 5.205 1.00 92.75 185 ARG A O 1
ATOM 1492 N N . LYS A 1 186 ? -18.621 8.413 6.872 1.00 91.06 186 LYS A N 1
ATOM 1493 C CA . LYS A 1 186 ? -18.113 7.440 7.869 1.00 91.06 186 LYS A CA 1
ATOM 1494 C C . LYS A 1 186 ? -19.037 6.238 8.144 1.00 91.06 186 LYS A C 1
ATOM 1496 O O . LYS A 1 186 ? -18.605 5.202 8.652 1.00 91.06 186 LYS A O 1
ATOM 1501 N N . ASN A 1 187 ? -20.332 6.374 7.849 1.00 91.31 187 ASN A N 1
ATOM 1502 C CA . ASN A 1 187 ? -21.306 5.286 7.985 1.00 91.31 187 ASN A CA 1
ATOM 1503 C C . ASN A 1 187 ? -21.297 4.338 6.775 1.00 91.31 187 ASN A C 1
ATOM 1505 O O . ASN A 1 187 ? -21.707 3.191 6.910 1.00 91.31 187 ASN A O 1
ATOM 1509 N N . GLU A 1 188 ? -20.809 4.799 5.625 1.00 95.06 188 GLU A N 1
ATOM 1510 C CA . GLU A 1 188 ? -20.798 4.068 4.352 1.00 95.06 188 GLU A CA 1
ATOM 1511 C C . GLU A 1 188 ? -19.402 3.526 4.019 1.00 95.06 188 GLU A C 1
ATOM 1513 O O . GLU A 1 188 ? -19.276 2.461 3.420 1.00 95.06 188 GLU A O 1
ATOM 1518 N N . LEU A 1 189 ? -18.352 4.249 4.418 1.00 97.12 189 LEU A N 1
ATOM 1519 C CA . LEU A 1 189 ? -16.959 3.994 4.059 1.00 97.12 189 LEU A CA 1
ATOM 1520 C C . LEU A 1 189 ? -16.076 3.946 5.306 1.00 97.12 189 LEU A C 1
ATOM 1522 O O . LEU A 1 189 ? -16.296 4.688 6.264 1.00 97.12 189 LEU A O 1
ATOM 1526 N N . PHE A 1 190 ? -15.046 3.101 5.265 1.00 97.31 190 PHE A N 1
ATOM 1527 C CA . PHE A 1 190 ? -14.017 3.028 6.296 1.00 97.31 190 PHE A CA 1
ATOM 1528 C C . PHE A 1 190 ? -12.782 3.801 5.831 1.00 97.31 190 PHE A C 1
ATOM 1530 O O . PHE A 1 190 ? -11.963 3.299 5.062 1.00 97.31 190 PHE A O 1
ATOM 1537 N N . MET A 1 191 ? -12.669 5.059 6.251 1.00 97.31 191 MET A N 1
ATOM 1538 C CA . MET A 1 191 ? -11.625 5.956 5.751 1.00 97.31 191 MET A CA 1
ATOM 1539 C C . MET A 1 191 ? -10.460 6.047 6.728 1.00 97.31 191 MET A C 1
ATOM 1541 O O . MET A 1 191 ? -10.665 6.271 7.921 1.00 97.31 191 MET A O 1
ATOM 1545 N N . ILE A 1 192 ? -9.244 5.882 6.215 1.00 96.38 192 ILE A N 1
ATOM 1546 C CA . ILE A 1 192 ? -8.003 5.862 6.993 1.00 96.38 192 ILE A CA 1
ATOM 1547 C C . ILE A 1 192 ? -7.099 6.991 6.507 1.00 96.38 192 ILE A C 1
ATOM 1549 O O . ILE A 1 192 ? -6.933 7.159 5.303 1.00 96.38 192 ILE A O 1
ATOM 1553 N N . THR A 1 193 ? -6.499 7.749 7.421 1.00 93.81 193 THR A N 1
ATOM 1554 C CA . THR A 1 193 ? -5.528 8.800 7.076 1.00 93.81 193 THR A CA 1
ATOM 1555 C C . THR A 1 193 ? -4.113 8.432 7.509 1.00 93.81 193 THR A C 1
ATOM 1557 O O . THR A 1 193 ? -3.921 7.839 8.573 1.00 93.81 193 THR A O 1
ATOM 1560 N N . SER A 1 194 ? -3.109 8.828 6.728 1.00 89.69 194 SER A N 1
ATOM 1561 C CA . SER A 1 194 ? -1.716 8.774 7.171 1.00 89.69 194 SER A CA 1
ATOM 1562 C C . SER A 1 194 ? -1.406 9.902 8.150 1.00 89.69 194 SER A C 1
ATOM 1564 O O . SER A 1 194 ? -1.876 11.025 7.968 1.00 89.69 194 SER A O 1
ATOM 1566 N N . LEU A 1 195 ? -0.591 9.611 9.165 1.00 81.56 195 LEU A N 1
ATOM 1567 C CA . LEU A 1 195 ? -0.074 10.599 10.110 1.00 81.56 195 LEU A CA 1
ATOM 1568 C C . LEU A 1 195 ? 1.453 10.678 10.061 1.00 81.56 195 LEU A C 1
ATOM 1570 O O . LEU A 1 195 ? 2.144 9.652 10.024 1.00 81.56 195 LEU A O 1
ATOM 1574 N N . THR A 1 196 ? 1.967 11.903 10.155 1.00 70.94 196 THR A N 1
ATOM 1575 C CA . THR A 1 196 ? 3.395 12.210 10.315 1.00 70.94 196 THR A CA 1
ATOM 1576 C C . THR A 1 196 ? 3.788 12.407 11.777 1.00 70.94 196 THR A C 1
ATOM 1578 O O . THR A 1 196 ? 4.948 12.200 12.130 1.00 70.94 196 THR A O 1
ATOM 1581 N N . SER A 1 197 ? 2.844 12.758 12.659 1.00 71.81 197 SER A N 1
ATOM 1582 C CA . SER A 1 197 ? 3.127 12.982 14.081 1.00 71.81 197 SER A CA 1
ATOM 1583 C C . SER A 1 197 ? 1.999 12.526 15.013 1.00 71.81 197 SER A C 1
ATOM 1585 O O . SER A 1 197 ? 0.831 12.443 14.636 1.00 71.81 197 SER A O 1
ATOM 1587 N N . PHE A 1 198 ? 2.355 12.259 16.276 1.00 76.38 198 PHE A N 1
ATOM 1588 C CA . PHE A 1 198 ? 1.413 11.860 17.331 1.00 76.38 198 PHE A CA 1
ATOM 1589 C C . PHE A 1 198 ? 0.289 12.888 17.547 1.00 76.38 198 PHE A C 1
ATOM 1591 O O . PHE A 1 198 ? -0.849 12.516 17.812 1.00 76.38 198 PHE A O 1
ATOM 1598 N N . SER A 1 199 ? 0.571 14.187 17.397 1.00 76.31 199 SER A N 1
ATOM 1599 C CA . SER A 1 199 ? -0.427 15.241 17.625 1.00 76.31 199 SER A CA 1
ATOM 1600 C C . SER A 1 199 ? -1.595 15.205 16.633 1.00 76.31 199 SER A C 1
ATOM 1602 O O . SER A 1 199 ? -2.620 15.833 16.882 1.00 76.31 199 SER A O 1
ATOM 1604 N N . GLN A 1 200 ? -1.475 14.460 15.532 1.00 81.31 200 GLN A N 1
ATOM 1605 C CA . GLN A 1 200 ? -2.508 14.360 14.501 1.00 81.31 200 GLN A CA 1
ATOM 1606 C C . GLN A 1 200 ? -3.550 13.258 14.766 1.00 81.31 200 GLN A C 1
ATOM 1608 O O . GLN A 1 200 ? -4.519 13.151 14.016 1.00 81.31 200 GLN A O 1
ATOM 1613 N N . VAL A 1 201 ? -3.422 12.458 15.834 1.00 85.25 201 VAL A N 1
ATOM 1614 C CA . VAL A 1 201 ? -4.452 11.453 16.172 1.00 85.25 201 VAL A CA 1
ATOM 1615 C C . VAL A 1 201 ? -5.799 12.127 16.477 1.00 85.25 201 VAL A C 1
ATOM 1617 O O . VAL A 1 201 ? -6.842 11.677 16.000 1.00 85.25 201 VAL A O 1
ATOM 1620 N N . GLY A 1 202 ? -5.783 13.259 17.192 1.00 87.06 202 GLY A N 1
ATOM 1621 C CA . GLY A 1 202 ? -6.980 14.073 17.438 1.00 87.06 202 GLY A CA 1
ATOM 1622 C C . GLY A 1 202 ? -7.594 14.630 16.150 1.00 87.06 202 GLY A C 1
ATOM 1623 O O . GLY A 1 202 ? -8.804 14.529 15.960 1.00 87.06 202 GLY A O 1
ATOM 1624 N N . TYR A 1 203 ? -6.754 15.108 15.224 1.00 88.00 203 TYR A N 1
ATOM 1625 C CA . TYR A 1 203 ? -7.195 15.588 13.912 1.00 88.00 203 TYR A CA 1
ATOM 1626 C C . TYR A 1 203 ? -7.969 14.508 13.141 1.00 88.00 203 TYR A C 1
ATOM 1628 O O . TYR A 1 203 ? -9.031 14.788 12.583 1.00 88.00 203 TYR A O 1
ATOM 1636 N N . ALA A 1 204 ? -7.479 13.263 13.132 1.00 90.94 204 ALA A N 1
ATOM 1637 C CA . ALA A 1 204 ? -8.152 12.168 12.436 1.00 90.94 204 ALA A CA 1
ATOM 1638 C C . ALA A 1 204 ? -9.576 11.932 12.975 1.00 90.94 204 ALA A C 1
ATOM 1640 O O . ALA A 1 204 ? -10.526 11.809 12.197 1.00 90.94 204 ALA A O 1
ATOM 1641 N N . LEU A 1 205 ? -9.734 11.937 14.304 1.00 91.00 205 LEU A N 1
ATOM 1642 C CA . LEU A 1 205 ? -11.035 11.801 14.959 1.00 91.00 205 LEU A CA 1
ATOM 1643 C C . LEU A 1 205 ? -11.975 12.965 14.612 1.00 91.00 205 LEU A C 1
ATOM 1645 O O . LEU A 1 205 ? -13.122 12.733 14.226 1.00 91.00 205 LEU A O 1
ATOM 1649 N N . GLU A 1 206 ? -11.498 14.204 14.740 1.00 90.06 206 GLU A N 1
ATOM 1650 C CA . GLU A 1 206 ? -12.294 15.421 14.518 1.00 90.06 206 GLU A CA 1
ATOM 1651 C C . GLU A 1 206 ? -12.816 15.523 13.079 1.00 90.06 206 GLU A C 1
ATOM 1653 O O . GLU A 1 206 ? -13.948 15.956 12.856 1.00 90.06 206 GLU A O 1
ATOM 1658 N N . ASN A 1 207 ? -12.039 15.040 12.107 1.00 90.88 207 ASN A N 1
ATOM 1659 C CA . ASN A 1 207 ? -12.438 15.010 10.700 1.00 90.88 207 ASN A CA 1
ATOM 1660 C C . ASN A 1 207 ? -13.305 13.794 10.330 1.00 90.88 207 ASN A C 1
ATOM 1662 O O . ASN A 1 207 ? -13.833 13.727 9.221 1.00 90.88 207 ASN A O 1
ATOM 1666 N N . GLY A 1 208 ? -13.510 12.851 11.254 1.00 92.56 208 GLY A N 1
ATOM 1667 C CA . GLY A 1 208 ? -14.385 11.695 11.064 1.00 92.56 208 GLY A CA 1
ATOM 1668 C C . GLY A 1 208 ? -13.732 10.494 10.377 1.00 92.56 208 GLY A C 1
ATOM 1669 O O . GLY A 1 208 ? -14.460 9.627 9.885 1.00 92.56 208 GLY A O 1
ATOM 1670 N N . PHE A 1 209 ? -12.397 10.420 10.337 1.00 95.31 209 PHE A N 1
ATOM 1671 C CA . PHE A 1 209 ? -11.701 9.210 9.898 1.00 95.31 209 PHE A CA 1
ATOM 1672 C C . PHE A 1 209 ? -11.987 8.047 10.857 1.00 95.31 209 PHE A C 1
ATOM 1674 O O . PHE A 1 209 ? -12.206 8.235 12.051 1.00 95.31 209 PHE A O 1
ATOM 1681 N N . CYS A 1 210 ? -11.988 6.826 10.326 1.00 95.44 210 CYS A N 1
ATOM 1682 C CA . CYS A 1 210 ? -12.215 5.595 11.088 1.00 95.44 210 CYS A CA 1
ATOM 1683 C C . CYS A 1 210 ? -10.906 4.974 11.596 1.00 95.44 210 CYS A C 1
ATOM 1685 O O . CYS A 1 210 ? -10.913 4.119 12.482 1.00 95.44 210 CYS A O 1
ATOM 1687 N N . GLY A 1 211 ? -9.775 5.381 11.026 1.00 95.06 211 GLY A N 1
ATOM 1688 C CA . GLY A 1 211 ? -8.473 4.876 11.413 1.00 95.06 211 GLY A CA 1
ATOM 1689 C C . GLY A 1 211 ? -7.332 5.752 10.937 1.00 95.06 211 GLY A C 1
ATOM 1690 O O . GLY A 1 211 ? -7.505 6.698 10.167 1.00 95.06 211 GLY A O 1
ATOM 1691 N N . ILE A 1 212 ? -6.151 5.394 11.409 1.00 94.62 212 ILE A N 1
ATOM 1692 C CA . ILE A 1 212 ? -4.897 6.062 11.122 1.00 94.62 212 ILE A CA 1
ATOM 1693 C C . ILE A 1 212 ? -3.836 5.032 10.752 1.00 94.62 212 ILE A C 1
ATOM 1695 O O . ILE A 1 212 ? -3.790 3.935 11.318 1.00 94.62 212 ILE A O 1
ATOM 1699 N N . ASN A 1 213 ? -2.948 5.398 9.834 1.00 94.31 213 ASN A N 1
ATOM 1700 C CA . ASN A 1 213 ? -1.710 4.667 9.606 1.00 94.31 213 ASN A CA 1
ATOM 1701 C C . ASN A 1 213 ? -0.494 5.567 9.798 1.00 94.31 213 ASN A C 1
ATOM 1703 O O . ASN A 1 213 ? -0.551 6.775 9.584 1.00 94.31 213 ASN A O 1
ATOM 1707 N N . THR A 1 214 ? 0.630 4.979 10.188 1.00 91.12 214 THR A N 1
ATOM 1708 C CA . THR A 1 214 ? 1.884 5.734 10.281 1.00 91.12 214 THR A CA 1
ATOM 1709 C C . THR A 1 214 ? 2.512 5.875 8.894 1.00 91.12 214 THR A C 1
ATOM 1711 O O . THR A 1 214 ? 2.295 5.031 8.022 1.00 91.12 214 THR A O 1
ATOM 1714 N N . GLN A 1 215 ? 3.308 6.922 8.669 1.00 80.75 215 GLN A N 1
ATOM 1715 C CA . GLN A 1 215 ? 4.091 7.092 7.436 1.00 80.75 215 GLN A CA 1
ATOM 1716 C C . GLN A 1 215 ? 5.419 6.313 7.428 1.00 80.75 215 GLN A C 1
ATOM 1718 O O . GLN A 1 215 ? 6.436 6.785 6.919 1.00 80.75 215 GLN A O 1
ATOM 1723 N N . GLY A 1 216 ? 5.446 5.122 8.030 1.00 72.62 216 GLY A N 1
ATOM 1724 C CA . GLY A 1 216 ? 6.609 4.234 8.030 1.00 72.62 216 GLY A CA 1
ATOM 1725 C C . GLY A 1 216 ? 7.915 4.935 8.407 1.00 72.62 216 GLY A C 1
ATOM 1726 O O . GLY A 1 216 ? 8.137 5.248 9.576 1.00 72.62 216 GLY A O 1
ATOM 1727 N N . VAL A 1 217 ? 8.746 5.194 7.394 1.00 69.25 217 VAL A N 1
ATOM 1728 C CA . VAL A 1 217 ? 10.113 5.743 7.458 1.00 69.25 217 VAL A CA 1
ATOM 1729 C C . VAL A 1 217 ? 10.209 7.119 8.125 1.00 69.25 217 VAL A C 1
ATOM 1731 O O . VAL A 1 217 ? 11.258 7.449 8.671 1.00 69.25 217 VAL A O 1
ATOM 1734 N N . TYR A 1 218 ? 9.122 7.896 8.123 1.00 71.00 218 TYR A N 1
ATOM 1735 C CA . TYR A 1 218 ? 9.061 9.225 8.744 1.00 71.00 218 TYR A CA 1
ATOM 1736 C C . TYR A 1 218 ? 8.440 9.216 10.145 1.00 71.00 218 TYR A C 1
ATOM 1738 O O . TYR A 1 218 ? 8.416 10.243 10.819 1.00 71.00 218 TYR A O 1
ATOM 1746 N N . SER A 1 219 ? 7.934 8.067 10.602 1.00 70.50 219 SER A N 1
ATOM 1747 C CA . SER A 1 219 ? 7.274 7.950 11.902 1.00 70.50 219 SER A CA 1
ATOM 1748 C C . SER A 1 219 ? 8.237 7.491 12.999 1.00 70.50 219 SER A C 1
ATOM 1750 O O . SER A 1 219 ? 9.091 6.630 12.780 1.00 70.50 219 SER A O 1
ATOM 1752 N N . ASN A 1 220 ? 8.075 8.031 14.210 1.00 80.69 220 ASN A N 1
ATOM 1753 C CA . ASN A 1 220 ? 8.818 7.552 15.370 1.00 80.69 220 ASN A CA 1
ATOM 1754 C C . ASN A 1 220 ? 8.222 6.231 15.885 1.00 80.69 220 ASN A C 1
ATOM 1756 O O . ASN A 1 220 ? 7.257 6.223 16.652 1.00 80.69 220 ASN A O 1
ATOM 1760 N N . TYR A 1 221 ? 8.813 5.111 15.472 1.00 82.94 221 TYR A N 1
ATOM 1761 C CA . TYR A 1 221 ? 8.331 3.773 15.818 1.00 82.94 221 TYR A CA 1
ATOM 1762 C C . TYR A 1 221 ? 8.438 3.429 17.309 1.00 82.94 221 TYR A C 1
ATOM 1764 O O . TYR A 1 221 ? 7.766 2.507 17.762 1.00 82.94 221 TYR A O 1
ATOM 1772 N N . THR A 1 222 ? 9.221 4.176 18.100 1.00 84.81 222 THR A N 1
ATOM 1773 C CA . THR A 1 222 ? 9.304 3.965 19.556 1.00 84.81 222 THR A CA 1
ATOM 1774 C C . THR A 1 222 ? 8.079 4.482 20.310 1.00 84.81 222 THR A C 1
ATOM 1776 O O . THR A 1 222 ? 8.008 4.312 21.519 1.00 84.81 222 THR A O 1
ATOM 1779 N N . SER A 1 223 ? 7.157 5.170 19.631 1.00 86.00 223 SER A N 1
ATOM 1780 C CA . SER A 1 223 ? 5.934 5.726 20.226 1.00 86.00 223 SER A CA 1
ATOM 1781 C C . SER A 1 223 ? 4.662 5.027 19.738 1.00 86.00 223 SER A C 1
ATOM 1783 O O . SER A 1 223 ? 3.562 5.516 19.988 1.00 86.00 223 SER A O 1
ATOM 1785 N N . TRP A 1 224 ? 4.780 3.915 19.002 1.00 91.06 224 TRP A N 1
ATOM 1786 C CA . TRP A 1 224 ? 3.620 3.231 18.424 1.00 91.06 224 TRP A CA 1
ATOM 1787 C C . TRP A 1 224 ? 2.697 2.594 19.463 1.00 91.06 224 TRP A C 1
ATOM 1789 O O . TRP A 1 224 ? 1.502 2.510 19.213 1.00 91.06 224 TRP A O 1
ATOM 1799 N N . ASP A 1 225 ? 3.205 2.190 20.624 1.00 91.56 225 ASP A N 1
ATOM 1800 C CA . ASP A 1 225 ? 2.397 1.724 21.756 1.00 91.56 225 ASP A CA 1
ATOM 1801 C C . ASP A 1 225 ? 1.481 2.836 22.298 1.00 91.56 225 ASP A C 1
ATOM 1803 O O . ASP A 1 225 ? 0.279 2.634 22.476 1.00 91.56 225 ASP A O 1
ATOM 1807 N N . LEU A 1 226 ? 2.027 4.042 22.475 1.00 90.12 226 LEU A N 1
ATOM 1808 C CA . LEU A 1 226 ? 1.274 5.221 22.894 1.00 90.12 226 LEU A CA 1
ATOM 1809 C C . LEU A 1 226 ? 0.274 5.654 21.818 1.00 90.12 226 LEU A C 1
ATOM 1811 O O . LEU A 1 226 ? -0.869 5.969 22.145 1.0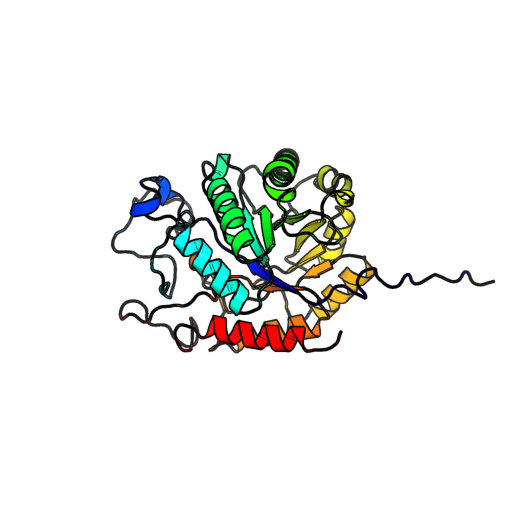0 90.12 226 LEU A O 1
ATOM 1815 N N . MET A 1 227 ? 0.676 5.644 20.540 1.00 90.25 227 MET A N 1
ATOM 1816 C CA . MET A 1 227 ? -0.221 5.949 19.414 1.00 90.25 227 MET A CA 1
ATOM 1817 C C . MET A 1 227 ? -1.369 4.950 19.322 1.00 90.25 227 MET A C 1
ATOM 1819 O O . MET A 1 227 ? -2.513 5.355 19.140 1.00 90.25 227 MET A O 1
ATOM 1823 N N . HIS A 1 228 ? -1.071 3.656 19.458 1.00 92.81 228 HIS A N 1
ATOM 1824 C CA . HIS A 1 228 ? -2.082 2.611 19.463 1.00 92.81 228 HIS A CA 1
ATOM 1825 C C . HIS A 1 228 ? -3.079 2.837 20.596 1.00 92.81 228 HIS A C 1
ATOM 1827 O O . HIS A 1 228 ? -4.283 2.844 20.351 1.00 92.81 228 HIS A O 1
ATOM 1833 N N . LYS A 1 229 ? -2.587 3.079 21.816 1.00 92.88 229 LYS A N 1
ATOM 1834 C CA . LYS A 1 229 ? -3.437 3.328 22.978 1.00 92.88 229 LYS A CA 1
ATOM 1835 C C . LYS A 1 229 ? -4.363 4.532 22.769 1.00 92.88 229 LYS A C 1
ATOM 1837 O O . LYS A 1 229 ? -5.569 4.379 22.932 1.00 92.88 229 LYS A O 1
ATOM 1842 N N . ASP A 1 230 ? -3.829 5.689 22.368 1.00 92.25 230 ASP A N 1
ATOM 1843 C CA . ASP A 1 230 ? -4.638 6.902 22.151 1.00 92.25 230 ASP A CA 1
ATOM 1844 C C . ASP A 1 230 ? -5.654 6.714 21.009 1.00 92.25 230 ASP A C 1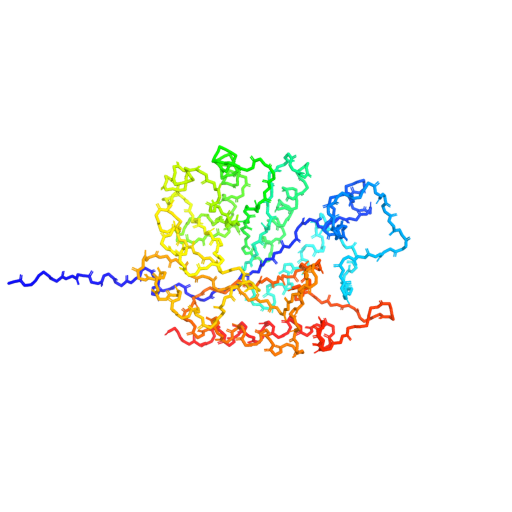
ATOM 1846 O O . ASP A 1 230 ? -6.811 7.114 21.134 1.00 92.25 230 ASP A O 1
ATOM 1850 N N . ALA A 1 231 ? -5.270 6.035 19.924 1.00 93.44 231 ALA A N 1
ATOM 1851 C CA . ALA A 1 231 ? -6.183 5.719 18.829 1.00 93.44 231 ALA A CA 1
ATOM 1852 C C . ALA A 1 231 ? -7.335 4.811 19.286 1.00 93.44 231 ALA A C 1
ATOM 1854 O O . ALA A 1 231 ? -8.499 5.130 19.045 1.00 93.44 231 ALA A O 1
ATOM 1855 N N . VAL A 1 232 ? -7.032 3.714 19.988 1.00 93.19 232 VAL A N 1
ATOM 1856 C CA . VAL A 1 232 ? -8.042 2.763 20.474 1.00 93.19 232 VAL A CA 1
ATOM 1857 C C . VAL A 1 232 ? -8.980 3.415 21.491 1.00 93.19 232 VAL A C 1
ATOM 1859 O O . VAL A 1 232 ? -10.192 3.231 21.386 1.00 93.19 232 VAL A O 1
ATOM 1862 N N . GLU A 1 233 ? -8.462 4.218 22.429 1.00 94.06 233 GLU A N 1
ATOM 1863 C CA . GLU A 1 233 ? -9.277 4.972 23.399 1.00 94.06 233 GLU A CA 1
ATOM 1864 C C . GLU A 1 233 ? -10.241 5.958 22.713 1.00 94.06 233 GLU A C 1
ATOM 1866 O O . GLU A 1 233 ? -11.322 6.238 23.232 1.00 94.06 233 GLU A O 1
ATOM 1871 N N . ARG A 1 234 ? -9.890 6.437 21.513 1.00 93.69 234 ARG A N 1
ATOM 1872 C CA . ARG A 1 234 ? -10.727 7.299 20.660 1.00 93.69 234 ARG A CA 1
ATOM 1873 C C 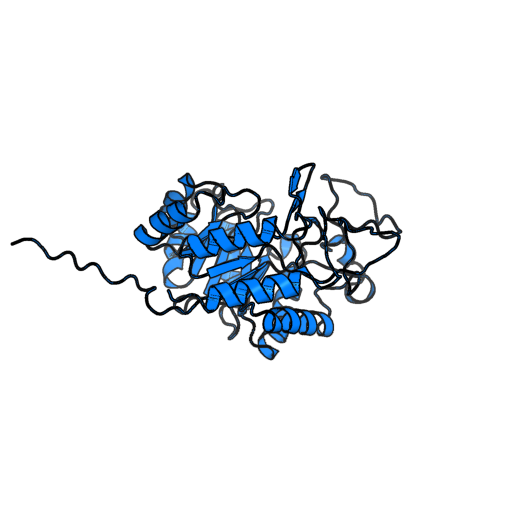. ARG A 1 234 ? -11.622 6.533 19.682 1.00 93.69 234 ARG A C 1
ATOM 1875 O O . ARG A 1 234 ? -12.359 7.161 18.925 1.00 93.69 234 ARG A O 1
ATOM 1882 N N . GLY A 1 235 ? -11.568 5.201 19.676 1.00 92.75 235 GLY A N 1
ATOM 1883 C CA . GLY A 1 235 ? -12.321 4.360 18.742 1.00 92.75 235 GLY A CA 1
ATOM 1884 C C . GLY A 1 235 ? -11.775 4.357 17.309 1.00 92.75 235 GLY A C 1
ATOM 1885 O O . GLY A 1 235 ? -12.508 4.015 16.384 1.00 92.75 235 GLY A O 1
ATOM 1886 N N . LEU A 1 236 ? -10.510 4.735 17.113 1.00 94.38 236 LEU A N 1
ATOM 1887 C CA . LEU A 1 236 ? -9.817 4.687 15.828 1.00 94.38 236 LEU A CA 1
ATOM 1888 C C . LEU A 1 236 ? -9.048 3.373 15.668 1.00 94.38 236 LEU A C 1
ATOM 1890 O O . LEU A 1 236 ? -8.408 2.876 16.597 1.00 94.38 236 LEU A O 1
ATOM 1894 N N . LEU A 1 237 ? -9.036 2.845 14.445 1.00 95.31 237 LEU A N 1
ATOM 1895 C CA . LEU A 1 237 ? -8.115 1.779 14.066 1.00 95.31 237 LEU A CA 1
ATOM 1896 C C . LEU A 1 237 ? -6.689 2.337 13.932 1.00 95.31 237 LEU A C 1
ATOM 1898 O O . LEU A 1 237 ? -6.475 3.301 13.205 1.00 95.31 237 LEU A O 1
ATOM 1902 N N . PHE A 1 238 ? -5.706 1.701 14.568 1.00 95.12 238 PHE A N 1
ATOM 1903 C CA . PHE A 1 238 ? -4.286 2.032 14.401 1.00 95.12 238 PHE A CA 1
ATOM 1904 C C . PHE A 1 238 ? -3.564 0.989 13.544 1.00 95.12 238 PHE A C 1
ATOM 1906 O O . PHE A 1 238 ? -3.601 -0.204 13.858 1.00 95.12 238 PHE A O 1
ATOM 1913 N N . ILE A 1 239 ? -2.885 1.449 12.488 1.00 96.31 239 ILE A N 1
ATOM 1914 C CA . ILE A 1 239 ? -2.129 0.613 11.547 1.00 96.31 239 ILE A CA 1
ATOM 1915 C C . ILE A 1 239 ? -0.672 1.105 11.466 1.00 96.31 239 ILE A C 1
ATOM 1917 O O . ILE A 1 239 ? -0.372 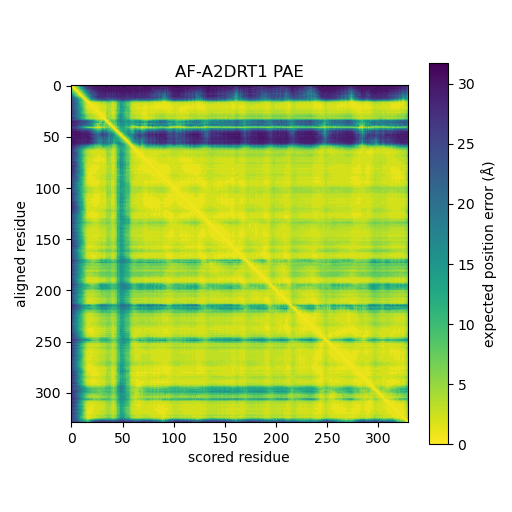2.039 10.714 1.00 96.31 239 ILE A O 1
ATOM 1921 N N . PRO A 1 240 ? 0.274 0.502 12.203 1.00 95.62 240 PRO A N 1
ATOM 1922 C CA . PRO A 1 240 ? 1.684 0.799 12.022 1.00 95.62 240 PRO A CA 1
ATOM 1923 C C . PRO A 1 240 ? 2.141 0.345 10.632 1.00 95.62 240 PRO A C 1
ATOM 1925 O O . PRO A 1 240 ? 1.867 -0.776 10.190 1.00 95.62 240 PRO A O 1
ATOM 1928 N N . MET A 1 241 ? 2.855 1.233 9.948 1.00 96.25 241 MET A N 1
ATOM 1929 C CA . MET A 1 241 ? 3.500 0.957 8.678 1.00 96.25 241 MET A CA 1
ATOM 1930 C C . MET A 1 241 ? 4.972 0.609 8.894 1.00 96.25 241 MET A C 1
ATOM 1932 O O . MET A 1 241 ? 5.714 1.355 9.527 1.00 96.25 241 MET A O 1
ATOM 1936 N N . VAL A 1 242 ? 5.411 -0.510 8.331 1.00 96.75 242 VAL A N 1
ATOM 1937 C CA . VAL A 1 242 ? 6.781 -1.027 8.436 1.00 96.75 242 VAL A CA 1
ATOM 1938 C C . VAL A 1 242 ? 7.445 -1.043 7.063 1.00 96.75 242 VAL A C 1
ATOM 1940 O O . VAL A 1 242 ? 6.782 -1.306 6.063 1.00 96.75 242 VAL A O 1
ATOM 1943 N N . SER A 1 243 ? 8.754 -0.795 7.003 1.00 95.75 243 SER A N 1
ATOM 1944 C CA . SER A 1 243 ? 9.526 -0.802 5.753 1.00 95.75 243 SER A CA 1
ATOM 1945 C C . SER A 1 243 ? 10.879 -1.490 5.931 1.00 95.75 243 SER A C 1
ATOM 1947 O O . SER A 1 243 ? 11.488 -1.351 6.994 1.00 95.75 243 SER A O 1
ATOM 1949 N N . PRO A 1 244 ? 11.392 -2.234 4.934 1.00 95.56 244 PRO A N 1
ATOM 1950 C CA . PRO A 1 244 ? 12.697 -2.869 5.046 1.00 95.56 244 PRO A CA 1
ATOM 1951 C C . PRO A 1 244 ? 13.871 -1.887 5.018 1.00 95.56 244 PRO A C 1
ATOM 1953 O O . PRO A 1 244 ? 14.944 -2.229 5.511 1.00 95.56 244 PRO A O 1
ATOM 1956 N N . GLY A 1 245 ? 13.671 -0.690 4.471 1.00 94.12 245 GLY A N 1
ATOM 1957 C CA . GLY A 1 245 ? 14.653 0.388 4.364 1.00 94.12 245 GLY A CA 1
ATOM 1958 C C . GLY A 1 245 ? 14.038 1.600 3.675 1.00 94.12 245 GLY A C 1
ATOM 1959 O O . GLY A 1 245 ? 12.820 1.673 3.535 1.00 94.12 245 GLY A O 1
ATOM 1960 N N . PHE A 1 246 ? 14.856 2.561 3.264 1.00 92.31 246 PHE A N 1
ATOM 1961 C CA . PHE A 1 246 ? 14.369 3.728 2.531 1.00 92.31 246 PHE A CA 1
ATOM 1962 C C . PHE A 1 246 ? 15.492 4.447 1.809 1.00 92.31 246 PHE A C 1
ATOM 1964 O O . PHE A 1 246 ? 16.609 4.526 2.325 1.00 92.31 246 PHE A O 1
ATOM 1971 N N . GLU A 1 247 ? 15.170 5.044 0.672 1.00 85.88 247 GLU A N 1
ATOM 1972 C CA . GLU A 1 247 ? 16.051 5.963 -0.015 1.00 85.88 247 GLU A CA 1
ATOM 1973 C C . GLU A 1 247 ? 15.286 7.028 -0.795 1.00 85.88 247 GLU A C 1
ATOM 1975 O O . GLU A 1 247 ? 14.522 6.715 -1.699 1.00 85.88 247 GLU A O 1
ATOM 1980 N N . TYR A 1 248 ? 15.519 8.296 -0.461 1.00 81.62 248 TYR A N 1
ATOM 1981 C CA . TYR A 1 248 ? 14.942 9.429 -1.180 1.00 81.62 248 TYR A CA 1
ATOM 1982 C C . TYR A 1 248 ? 15.708 10.717 -0.867 1.00 81.62 248 TYR A C 1
ATOM 1984 O O . TYR A 1 248 ? 15.926 11.031 0.304 1.00 81.62 248 TYR A O 1
ATOM 1992 N N . PHE A 1 249 ? 16.115 11.468 -1.898 1.00 70.69 249 PHE A N 1
ATOM 1993 C CA . PHE A 1 249 ? 16.740 12.802 -1.787 1.00 70.69 249 PHE A CA 1
ATOM 1994 C C . PHE A 1 249 ? 17.784 12.931 -0.658 1.00 70.69 249 PHE A C 1
ATOM 1996 O O . PHE A 1 249 ? 17.683 13.779 0.227 1.00 70.69 249 PHE A O 1
ATOM 2003 N N . GLY A 1 250 ? 18.793 12.055 -0.663 1.00 71.69 250 GLY A N 1
ATOM 2004 C CA . GLY A 1 250 ? 19.889 12.077 0.316 1.00 71.69 250 GLY A CA 1
ATOM 2005 C C . GLY A 1 250 ? 19.541 11.509 1.697 1.00 71.69 250 GLY A C 1
ATOM 2006 O O . GLY A 1 250 ? 20.440 11.305 2.511 1.00 71.69 250 GLY A O 1
ATOM 2007 N N . THR A 1 251 ? 18.275 11.177 1.954 1.00 82.06 251 THR A N 1
ATOM 2008 C CA . THR A 1 251 ? 17.881 10.372 3.113 1.00 82.06 251 THR A CA 1
ATOM 2009 C C . THR A 1 251 ? 18.021 8.900 2.760 1.00 82.06 251 THR A C 1
ATOM 2011 O O . THR A 1 251 ? 17.423 8.434 1.793 1.00 82.06 251 THR A O 1
ATOM 2014 N N . SER A 1 252 ? 18.792 8.153 3.552 1.00 88.44 252 SER A N 1
ATOM 2015 C CA . SER A 1 252 ? 18.926 6.706 3.394 1.00 88.44 252 SER A CA 1
ATOM 2016 C C . SER A 1 252 ? 18.800 5.999 4.736 1.00 88.44 252 SER A C 1
ATOM 2018 O O . SER A 1 252 ? 19.527 6.292 5.686 1.00 88.44 252 SER A O 1
ATOM 2020 N N . ILE A 1 253 ? 17.877 5.044 4.799 1.00 91.56 253 ILE A N 1
ATOM 2021 C CA . ILE A 1 253 ? 17.719 4.129 5.921 1.00 91.56 253 ILE A CA 1
ATOM 2022 C C . ILE A 1 253 ? 18.215 2.760 5.473 1.00 91.56 253 ILE A C 1
ATOM 2024 O O . ILE A 1 253 ? 17.571 2.065 4.685 1.00 91.56 253 ILE A O 1
ATOM 2028 N N . SER A 1 254 ? 19.377 2.380 6.004 1.00 93.69 254 SER A N 1
ATOM 2029 C CA . SER A 1 254 ? 19.990 1.077 5.757 1.00 93.69 254 SER A CA 1
ATOM 2030 C C . SER A 1 254 ? 19.080 -0.057 6.219 1.00 93.69 254 SER A C 1
ATOM 2032 O O . SER A 1 254 ? 18.595 -0.059 7.355 1.00 93.69 254 SER A O 1
ATOM 2034 N N . ARG A 1 255 ? 18.940 -1.082 5.372 1.00 95.31 255 ARG A N 1
ATOM 2035 C CA . ARG A 1 255 ? 18.218 -2.304 5.739 1.00 95.31 255 ARG A CA 1
ATOM 2036 C C . ARG A 1 255 ? 18.924 -3.116 6.830 1.00 95.31 255 ARG A C 1
ATOM 2038 O O . ARG A 1 255 ? 18.288 -3.932 7.506 1.00 95.31 255 ARG A O 1
ATOM 204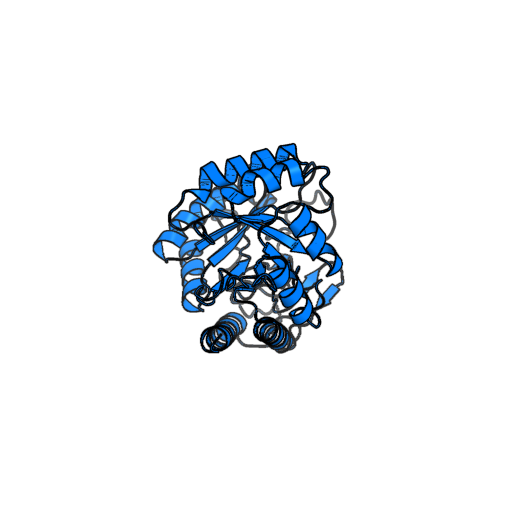5 N N . LYS A 1 256 ? 20.237 -2.907 7.014 1.00 94.94 256 LYS A N 1
ATOM 2046 C CA . LYS A 1 256 ? 21.112 -3.639 7.948 1.00 94.94 256 LYS A CA 1
ATOM 2047 C C . LYS A 1 256 ? 20.919 -5.159 7.839 1.00 94.94 256 LYS A C 1
ATOM 2049 O O . LYS A 1 256 ? 20.703 -5.832 8.851 1.00 94.94 256 LYS A O 1
ATOM 2054 N N . SER A 1 257 ? 20.897 -5.683 6.611 1.00 93.50 257 SER A N 1
ATOM 2055 C CA . SER A 1 257 ? 20.604 -7.095 6.299 1.00 93.50 257 SER A CA 1
ATOM 2056 C C . SER A 1 257 ? 19.307 -7.607 6.953 1.00 93.50 257 SER A C 1
ATOM 2058 O O . SER A 1 257 ? 19.244 -8.689 7.542 1.00 93.50 257 SER A O 1
ATOM 2060 N N . GLY A 1 258 ? 18.255 -6.788 6.910 1.00 96.00 258 GLY A N 1
ATOM 2061 C CA . GLY A 1 258 ? 16.933 -7.076 7.468 1.00 96.00 258 GLY A CA 1
ATOM 2062 C C . GLY A 1 258 ? 16.778 -6.805 8.968 1.00 96.00 258 GLY A C 1
ATOM 2063 O O . GLY A 1 258 ? 15.669 -6.942 9.481 1.00 96.00 258 GLY A O 1
ATOM 2064 N N . LYS A 1 259 ? 17.834 -6.402 9.693 1.00 96.19 259 LYS A N 1
ATOM 2065 C CA . LYS A 1 259 ? 17.722 -6.068 11.128 1.00 96.19 259 LYS A CA 1
ATOM 2066 C C . LYS A 1 259 ? 16.779 -4.888 11.367 1.00 96.19 259 LYS A C 1
ATOM 2068 O O . LYS A 1 259 ? 15.985 -4.945 12.297 1.00 96.19 259 LYS A O 1
ATOM 2073 N N . TYR A 1 260 ? 16.832 -3.861 10.515 1.00 95.19 260 TYR A N 1
ATOM 2074 C CA . TYR A 1 260 ? 15.931 -2.708 10.619 1.00 95.19 260 TYR A CA 1
ATOM 2075 C C . TYR A 1 260 ? 14.462 -3.125 10.457 1.00 95.19 260 TYR A C 1
ATOM 2077 O O . TYR A 1 260 ? 13.618 -2.779 11.278 1.00 95.19 260 TYR A O 1
ATOM 2085 N N . TYR A 1 261 ? 14.176 -3.958 9.454 1.00 96.38 261 TYR A N 1
ATOM 2086 C CA . TYR A 1 261 ? 12.824 -4.447 9.192 1.00 96.38 261 TYR A CA 1
ATOM 2087 C C . TYR A 1 261 ? 12.251 -5.272 10.352 1.00 96.38 261 TYR A C 1
ATOM 2089 O O . TYR A 1 261 ? 11.100 -5.084 10.740 1.00 96.38 261 TYR A O 1
ATOM 2097 N N . LYS A 1 262 ? 13.072 -6.164 10.926 1.00 96.94 262 LYS A N 1
ATOM 2098 C CA . LYS A 1 262 ? 12.713 -6.985 12.094 1.00 96.94 262 LYS A CA 1
ATOM 2099 C C . LYS A 1 262 ? 12.392 -6.130 13.315 1.00 96.94 262 LYS A C 1
ATOM 2101 O O . LYS A 1 262 ? 11.433 -6.433 14.021 1.00 96.94 262 LYS A O 1
ATOM 2106 N N . GLU A 1 263 ? 13.171 -5.077 13.551 1.00 95.25 263 GLU A N 1
ATOM 2107 C CA . GLU A 1 263 ? 12.927 -4.137 14.646 1.00 95.25 263 GLU A CA 1
ATOM 2108 C C . GLU A 1 263 ? 11.568 -3.451 14.470 1.00 95.25 263 GLU A C 1
ATOM 2110 O O . GLU A 1 263 ? 10.725 -3.544 15.357 1.00 95.25 263 GLU A O 1
ATOM 2115 N N . LEU A 1 264 ? 11.294 -2.866 13.297 1.00 95.00 264 LEU A N 1
ATOM 2116 C CA . LEU A 1 264 ? 9.997 -2.237 13.024 1.00 95.00 264 LEU A CA 1
ATOM 2117 C C . LEU A 1 264 ? 8.829 -3.214 13.183 1.00 95.00 264 LEU A C 1
ATOM 2119 O O . LEU A 1 264 ? 7.838 -2.885 13.829 1.00 95.00 264 LEU A O 1
ATOM 2123 N N . PHE A 1 265 ? 8.941 -4.430 12.643 1.00 95.94 265 PHE A N 1
ATOM 2124 C CA . PHE A 1 265 ? 7.909 -5.451 12.830 1.00 95.94 265 PHE A CA 1
ATOM 2125 C C . PHE A 1 265 ? 7.700 -5.787 14.306 1.00 95.94 265 PHE A C 1
ATOM 2127 O O . PHE A 1 265 ? 6.562 -5.884 14.754 1.00 95.94 265 PHE A O 1
ATOM 2134 N N . THR A 1 266 ? 8.777 -5.917 15.079 1.00 95.06 266 THR A N 1
ATOM 2135 C CA . THR A 1 266 ? 8.702 -6.187 16.519 1.00 95.06 266 THR A CA 1
ATOM 2136 C C . THR A 1 266 ? 7.961 -5.069 17.251 1.00 95.06 266 THR A C 1
ATOM 2138 O O . THR A 1 266 ? 7.086 -5.352 18.067 1.00 95.06 266 THR A O 1
ATOM 2141 N N . GLN A 1 267 ? 8.241 -3.806 16.922 1.00 94.62 267 GLN A N 1
ATOM 2142 C CA . GLN A 1 267 ? 7.555 -2.652 17.510 1.00 94.62 267 GLN A CA 1
ATOM 2143 C C . GLN A 1 267 ? 6.079 -2.588 17.093 1.00 94.62 267 GLN A C 1
ATOM 2145 O O . GLN A 1 267 ? 5.212 -2.363 17.934 1.00 94.62 267 GLN A O 1
ATOM 2150 N N . ALA A 1 268 ? 5.760 -2.884 15.829 1.00 95.00 268 ALA A N 1
ATOM 2151 C CA . ALA A 1 268 ? 4.378 -2.994 15.361 1.00 95.00 268 ALA A CA 1
ATOM 2152 C C . ALA A 1 268 ? 3.609 -4.080 16.130 1.00 95.00 268 ALA A C 1
ATOM 2154 O O . ALA A 1 268 ? 2.511 -3.829 16.620 1.00 95.00 268 ALA A O 1
ATOM 2155 N N . VAL A 1 269 ? 4.209 -5.260 16.309 1.00 94.25 269 VAL A N 1
ATOM 2156 C CA . VAL A 1 269 ? 3.626 -6.364 17.086 1.00 94.25 269 VAL A CA 1
ATOM 2157 C C . VAL A 1 269 ? 3.452 -5.979 18.560 1.00 94.25 269 VAL A C 1
ATOM 2159 O O . VAL A 1 269 ? 2.424 -6.292 19.159 1.00 94.25 269 VAL A O 1
ATOM 2162 N N . ASN A 1 270 ? 4.442 -5.318 19.162 1.00 93.44 270 ASN A N 1
ATOM 2163 C CA . ASN A 1 270 ? 4.411 -4.927 20.573 1.00 93.44 270 ASN A CA 1
ATOM 2164 C C . ASN A 1 270 ? 3.454 -3.764 20.857 1.00 93.44 270 ASN A C 1
ATOM 2166 O O . ASN A 1 270 ? 2.985 -3.652 21.985 1.00 93.44 270 ASN A O 1
ATOM 2170 N N . SER A 1 271 ? 3.120 -2.952 19.850 1.00 93.31 271 SER A N 1
ATOM 2171 C CA . SER A 1 271 ? 2.131 -1.877 19.988 1.00 93.31 271 SER A CA 1
ATOM 2172 C C . SER A 1 271 ? 0.719 -2.381 20.306 1.00 93.31 271 SER A C 1
ATOM 2174 O O . SER A 1 271 ? -0.087 -1.609 20.807 1.00 93.31 271 SER A O 1
ATOM 2176 N N . GLY A 1 272 ? 0.408 -3.653 20.021 1.00 92.62 272 GLY A N 1
ATOM 2177 C CA . GLY A 1 272 ? -0.948 -4.206 20.133 1.00 92.62 272 GLY A CA 1
ATOM 2178 C C . GLY A 1 272 ? -1.792 -4.055 18.861 1.00 92.62 272 GLY A C 1
ATOM 2179 O O . GLY A 1 272 ? -2.934 -4.515 18.816 1.00 92.62 272 GLY A O 1
ATOM 2180 N N . ALA A 1 273 ? -1.240 -3.464 17.796 1.00 94.00 273 ALA A N 1
ATOM 2181 C CA . ALA A 1 273 ? -1.929 -3.328 16.519 1.00 94.00 273 ALA A CA 1
ATOM 2182 C C . ALA A 1 273 ? -2.400 -4.682 15.956 1.00 94.00 273 ALA A C 1
ATOM 2184 O O . ALA A 1 273 ? -1.666 -5.671 15.932 1.00 94.00 273 ALA A O 1
ATOM 2185 N N . ARG A 1 274 ? -3.638 -4.714 15.449 1.00 93.62 274 ARG A N 1
ATOM 2186 C CA . ARG A 1 274 ? -4.227 -5.904 14.808 1.00 93.62 274 ARG A CA 1
ATOM 2187 C C . ARG A 1 274 ? -3.955 -5.985 13.311 1.00 93.62 274 ARG A C 1
ATOM 2189 O O . ARG A 1 274 ? -4.153 -7.042 12.711 1.00 93.62 274 ARG A O 1
ATOM 2196 N N . ILE A 1 275 ? -3.520 -4.878 12.719 1.00 96.25 275 ILE A N 1
ATOM 2197 C CA . ILE A 1 275 ? -3.203 -4.771 11.301 1.00 96.25 275 ILE A CA 1
ATOM 2198 C C . ILE A 1 275 ? -1.825 -4.135 11.163 1.00 96.25 275 ILE A C 1
ATOM 2200 O O . ILE A 1 275 ? -1.563 -3.121 11.801 1.00 96.25 275 ILE A O 1
ATOM 2204 N N . ILE A 1 276 ? -0.965 -4.710 10.325 1.00 97.69 276 ILE A N 1
ATOM 2205 C CA . ILE A 1 276 ? 0.333 -4.128 9.955 1.00 97.69 276 ILE A CA 1
ATOM 2206 C C . ILE A 1 276 ? 0.312 -3.815 8.460 1.00 97.69 276 ILE A C 1
ATOM 2208 O O . ILE A 1 276 ? -0.097 -4.653 7.657 1.00 97.69 276 ILE A O 1
ATOM 2212 N N . LEU A 1 277 ? 0.771 -2.622 8.082 1.00 98.25 277 LEU A N 1
ATOM 2213 C CA . LEU A 1 277 ? 0.922 -2.226 6.683 1.00 98.25 277 LEU A CA 1
ATOM 2214 C C . LEU A 1 277 ? 2.399 -2.265 6.284 1.00 98.25 277 LEU A C 1
ATOM 2216 O O . LEU A 1 277 ? 3.238 -1.633 6.911 1.00 98.25 277 LEU A O 1
ATOM 2220 N N . ILE A 1 278 ? 2.745 -2.990 5.230 1.00 98.50 278 ILE A N 1
ATOM 2221 C CA . ILE A 1 278 ? 4.110 -3.032 4.708 1.00 98.50 278 ILE A CA 1
ATOM 2222 C C . ILE A 1 278 ? 4.247 -1.982 3.602 1.00 98.50 278 ILE A C 1
ATOM 2224 O O . ILE A 1 278 ? 3.536 -2.031 2.602 1.00 98.50 278 ILE A O 1
ATOM 2228 N N . ASN A 1 279 ? 5.191 -1.061 3.750 1.00 96.88 279 ASN A N 1
ATOM 2229 C CA . ASN A 1 279 ? 5.684 -0.208 2.676 1.00 96.88 279 ASN A CA 1
ATOM 2230 C C . ASN A 1 279 ? 7.042 -0.767 2.235 1.00 96.88 279 ASN A C 1
ATOM 2232 O O . ASN A 1 279 ? 8.010 -0.616 2.962 1.00 96.88 279 ASN A O 1
ATOM 2236 N N . SER A 1 280 ? 7.155 -1.477 1.119 1.00 97.62 280 SER A N 1
ATOM 2237 C CA . SER A 1 280 ? 6.139 -1.790 0.103 1.00 97.62 280 SER A CA 1
ATOM 2238 C C . SER A 1 280 ? 6.403 -3.166 -0.508 1.00 97.62 280 SER A C 1
ATOM 2240 O O . SER A 1 280 ? 7.430 -3.790 -0.245 1.00 97.62 280 SER A O 1
ATOM 2242 N N . PHE A 1 281 ? 5.497 -3.646 -1.362 1.00 98.69 281 PHE A N 1
ATOM 2243 C CA . PHE A 1 281 ? 5.780 -4.802 -2.206 1.00 98.69 281 PHE A CA 1
ATOM 2244 C C . PHE A 1 281 ? 6.882 -4.448 -3.206 1.00 98.69 281 PHE A C 1
ATOM 2246 O O . PHE A 1 281 ? 7.898 -5.132 -3.240 1.00 98.69 281 PHE A O 1
ATOM 2253 N N . ASN A 1 282 ? 6.703 -3.359 -3.958 1.00 97.38 282 ASN A N 1
ATOM 2254 C CA . ASN A 1 282 ? 7.459 -3.070 -5.177 1.00 97.38 282 ASN A CA 1
ATOM 2255 C C . ASN A 1 282 ? 7.729 -1.574 -5.432 1.00 97.38 282 ASN A C 1
ATOM 2257 O O . ASN A 1 282 ? 7.786 -1.155 -6.583 1.00 97.38 282 ASN A O 1
ATOM 2261 N N . ASP A 1 283 ? 7.891 -0.742 -4.404 1.00 94.19 283 ASP A N 1
ATOM 2262 C CA . ASP A 1 283 ? 8.362 0.639 -4.586 1.00 94.19 283 ASP A CA 1
ATOM 2263 C C . ASP A 1 283 ? 9.889 0.684 -4.732 1.00 94.19 283 ASP A C 1
ATOM 2265 O O . ASP A 1 283 ? 10.645 0.927 -3.786 1.00 94.19 283 ASP A O 1
ATOM 2269 N N . TRP A 1 284 ? 10.328 0.399 -5.959 1.00 91.81 284 TRP A N 1
ATOM 2270 C CA . TRP A 1 284 ? 11.733 0.379 -6.362 1.00 91.81 284 TRP A CA 1
ATOM 2271 C C . TRP A 1 284 ? 12.404 1.751 -6.244 1.00 91.81 284 TRP A C 1
ATOM 2273 O O . TRP A 1 284 ? 13.588 1.797 -5.903 1.00 91.81 284 TRP A O 1
ATOM 2283 N N . ALA A 1 285 ? 11.643 2.828 -6.485 1.00 87.25 285 ALA A N 1
ATOM 2284 C CA . ALA A 1 285 ? 12.110 4.216 -6.494 1.00 87.25 285 ALA A CA 1
ATOM 2285 C C . ALA A 1 285 ? 12.604 4.689 -5.123 1.00 87.25 285 ALA A C 1
ATOM 2287 O O . ALA A 1 285 ? 13.583 5.431 -5.016 1.00 87.25 285 ALA A O 1
ATOM 2288 N N . HIS A 1 286 ? 11.921 4.219 -4.078 1.00 88.88 286 HIS A N 1
ATOM 2289 C CA . HIS A 1 286 ? 12.199 4.570 -2.688 1.00 88.88 286 HIS A CA 1
ATOM 2290 C C . HIS A 1 286 ? 12.985 3.492 -1.937 1.00 88.88 286 HIS A C 1
ATOM 2292 O O . HIS A 1 286 ? 13.205 3.603 -0.729 1.00 88.88 286 HIS A O 1
ATOM 2298 N N . GLY A 1 287 ? 13.371 2.408 -2.617 1.00 91.31 287 GLY A N 1
ATOM 2299 C CA . GLY A 1 287 ? 14.123 1.319 -2.006 1.00 91.31 287 GLY A CA 1
ATOM 2300 C C . GLY A 1 287 ? 13.378 0.608 -0.868 1.00 91.31 287 GLY A C 1
ATOM 2301 O O . GLY A 1 287 ? 14.038 0.019 -0.005 1.00 91.31 287 GLY A O 1
ATOM 2302 N N . THR A 1 288 ? 12.039 0.657 -0.828 1.00 95.00 288 THR A N 1
ATOM 2303 C CA . THR A 1 288 ? 11.216 0.043 0.236 1.00 95.00 288 THR A CA 1
ATOM 2304 C C . THR A 1 288 ? 10.658 -1.331 -0.143 1.00 95.00 288 THR A C 1
ATOM 2306 O O . THR A 1 288 ? 10.016 -1.989 0.670 1.00 95.00 288 THR A O 1
ATOM 2309 N N . GLN A 1 289 ? 10.915 -1.803 -1.362 1.00 96.75 289 GLN A N 1
ATOM 2310 C CA . GLN A 1 289 ? 10.371 -3.050 -1.888 1.00 96.75 289 GLN A CA 1
ATOM 2311 C C . GLN A 1 289 ? 10.840 -4.298 -1.124 1.00 96.75 289 GLN A C 1
ATOM 2313 O O . GLN A 1 289 ? 12.013 -4.412 -0.738 1.00 96.75 289 GLN A O 1
ATOM 2318 N N . ILE A 1 290 ? 9.938 -5.268 -0.979 1.00 98.31 290 ILE A N 1
ATOM 2319 C CA . ILE A 1 290 ? 10.244 -6.645 -0.560 1.00 98.31 290 ILE A CA 1
ATOM 2320 C C . ILE A 1 290 ? 10.278 -7.626 -1.739 1.00 98.31 290 ILE A C 1
ATOM 2322 O O . ILE A 1 290 ? 10.738 -8.750 -1.553 1.00 98.31 290 ILE A O 1
ATOM 2326 N N . GLU A 1 291 ? 9.803 -7.226 -2.925 1.00 98.31 291 GLU A N 1
ATOM 2327 C CA . GLU A 1 291 ? 9.836 -8.025 -4.154 1.00 98.31 291 GLU A CA 1
ATOM 2328 C C . GLU A 1 291 ? 11.262 -8.478 -4.489 1.00 98.31 291 GLU A C 1
ATOM 2330 O O . GLU A 1 291 ? 12.231 -7.742 -4.299 1.00 98.31 291 GLU A O 1
ATOM 2335 N N . ASN A 1 292 ? 11.381 -9.710 -4.988 1.00 97.12 292 ASN A N 1
ATOM 2336 C CA . ASN A 1 292 ? 12.667 -10.324 -5.277 1.00 97.12 292 ASN A CA 1
ATOM 2337 C C . ASN A 1 292 ? 13.512 -9.502 -6.246 1.00 97.12 292 ASN A C 1
ATOM 2339 O O . ASN A 1 292 ? 13.032 -8.991 -7.263 1.00 97.12 292 ASN A O 1
ATOM 2343 N N . ILE A 1 293 ? 14.810 -9.505 -5.978 1.00 95.00 293 ILE A N 1
ATOM 2344 C CA . ILE A 1 293 ? 15.806 -8.891 -6.847 1.00 95.00 293 ILE A CA 1
ATOM 2345 C C . ILE A 1 293 ? 16.484 -9.935 -7.734 1.00 95.00 293 ILE A C 1
ATOM 2347 O O . ILE A 1 293 ? 16.307 -11.138 -7.558 1.00 95.00 293 ILE A O 1
ATOM 2351 N N . VAL A 1 294 ? 17.311 -9.483 -8.665 1.00 92.12 294 VAL A N 1
ATOM 2352 C CA . VAL A 1 294 ? 18.305 -10.315 -9.345 1.00 92.12 294 VAL A CA 1
ATOM 2353 C C . VAL A 1 294 ? 19.694 -9.735 -9.107 1.00 92.12 294 VAL A C 1
ATOM 2355 O O . VAL A 1 294 ? 19.882 -8.519 -9.138 1.00 92.12 294 VAL A O 1
ATOM 2358 N N . GLU A 1 295 ? 20.661 -10.610 -8.844 1.00 86.44 295 GLU A N 1
ATOM 2359 C CA . GLU A 1 295 ? 22.072 -10.235 -8.763 1.00 86.44 295 GLU A CA 1
ATOM 2360 C C . GLU A 1 295 ? 22.610 -9.995 -10.174 1.00 86.44 295 GLU A C 1
ATOM 2362 O O . GLU A 1 295 ? 22.414 -10.819 -11.072 1.00 86.44 295 GLU A O 1
ATOM 2367 N N . ARG A 1 296 ? 23.254 -8.845 -10.382 1.00 81.94 296 ARG A N 1
ATOM 2368 C CA . ARG A 1 296 ? 23.842 -8.457 -11.665 1.00 81.94 296 ARG A CA 1
ATOM 2369 C C . ARG A 1 296 ? 25.114 -7.647 -11.433 1.00 81.94 296 ARG A C 1
ATOM 2371 O O . ARG A 1 296 ? 25.235 -6.985 -10.413 1.00 81.94 296 ARG A O 1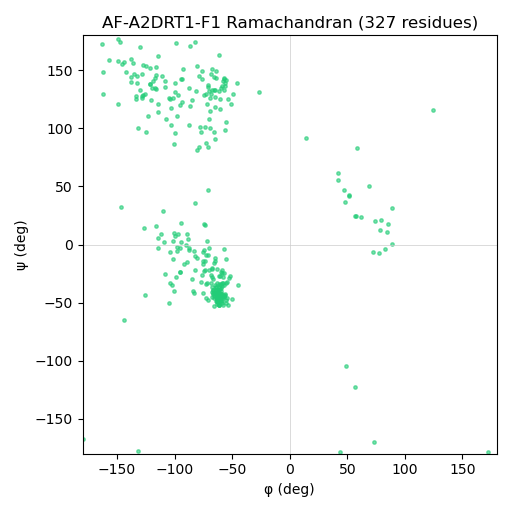
ATOM 2378 N N . ASP A 1 297 ? 26.034 -7.634 -12.389 1.00 80.06 297 ASP A N 1
ATOM 2379 C CA . ASP A 1 297 ? 27.294 -6.888 -12.230 1.00 80.06 297 ASP A CA 1
ATOM 2380 C C . ASP A 1 297 ? 27.082 -5.361 -12.175 1.00 80.06 297 ASP A C 1
ATOM 2382 O O . ASP A 1 297 ? 27.827 -4.650 -11.507 1.00 80.06 297 ASP A O 1
ATOM 2386 N N . ASP A 1 298 ? 26.038 -4.858 -12.843 1.00 78.81 298 ASP A N 1
ATOM 2387 C CA . ASP A 1 298 ? 25.625 -3.447 -12.858 1.00 78.81 298 ASP A CA 1
ATOM 2388 C C . ASP A 1 298 ? 24.817 -3.031 -11.612 1.00 78.81 298 ASP A C 1
ATOM 2390 O O . ASP A 1 298 ? 24.651 -1.840 -11.352 1.00 78.81 298 ASP A O 1
ATOM 2394 N N . TYR A 1 299 ? 24.371 -3.998 -10.802 1.00 78.75 299 TYR A N 1
ATOM 2395 C CA . TYR A 1 299 ? 23.654 -3.780 -9.547 1.00 78.75 299 TYR A CA 1
ATOM 2396 C C . TYR A 1 299 ? 24.271 -4.642 -8.455 1.00 78.75 299 TYR A C 1
ATOM 2398 O O . TYR A 1 299 ? 23.957 -5.823 -8.343 1.00 78.75 299 TYR A O 1
ATOM 2406 N N . MET A 1 300 ? 25.106 -4.035 -7.609 1.00 78.81 300 MET A N 1
ATOM 2407 C CA . MET A 1 300 ? 25.783 -4.723 -6.507 1.00 78.81 300 MET A CA 1
ATOM 2408 C C . MET A 1 300 ? 25.077 -4.453 -5.164 1.00 78.81 300 MET A C 1
ATOM 2410 O O . MET A 1 300 ? 25.461 -3.520 -4.445 1.00 78.81 300 MET A O 1
ATOM 2414 N N . PRO A 1 301 ? 24.039 -5.232 -4.791 1.00 84.69 301 PRO A N 1
ATOM 2415 C CA . PRO A 1 301 ? 23.444 -5.130 -3.476 1.00 84.69 301 PRO A CA 1
ATOM 2416 C C . PRO A 1 301 ? 24.481 -5.360 -2.382 1.00 84.69 301 PRO A C 1
ATOM 2418 O O . PRO A 1 301 ? 25.362 -6.210 -2.481 1.00 84.69 301 PRO A O 1
ATOM 2421 N N . ASN A 1 302 ? 24.333 -4.620 -1.294 1.00 86.88 302 ASN A N 1
ATOM 2422 C CA . ASN A 1 302 ? 25.128 -4.782 -0.086 1.00 86.88 302 ASN A CA 1
ATOM 2423 C C . ASN A 1 302 ? 24.201 -4.819 1.134 1.00 86.88 302 ASN A C 1
ATOM 2425 O O . ASN A 1 302 ? 22.978 -4.764 1.002 1.00 86.88 302 ASN A O 1
ATOM 2429 N N . GLU A 1 303 ? 24.768 -4.913 2.333 1.00 85.69 303 GLU A N 1
ATOM 2430 C CA . GLU A 1 303 ? 24.011 -4.975 3.591 1.00 85.69 303 GLU A CA 1
ATOM 2431 C C . GLU A 1 303 ? 23.062 -3.788 3.830 1.00 85.69 303 GLU A C 1
ATOM 2433 O O . GLU A 1 303 ? 22.064 -3.928 4.543 1.00 85.69 303 GLU A O 1
ATOM 2438 N N . ASN A 1 304 ? 23.344 -2.632 3.220 1.00 86.56 304 ASN A N 1
ATOM 2439 C CA . ASN A 1 304 ? 22.533 -1.430 3.361 1.00 86.56 304 ASN A CA 1
ATOM 2440 C C . ASN A 1 304 ? 21.351 -1.398 2.393 1.00 86.56 304 ASN A C 1
ATOM 2442 O O . ASN A 1 304 ? 20.323 -0.824 2.742 1.00 86.56 304 ASN A O 1
ATOM 2446 N N . THR A 1 305 ? 21.473 -2.021 1.217 1.00 86.88 305 THR A N 1
ATOM 2447 C CA . THR A 1 305 ? 20.442 -1.999 0.165 1.00 86.88 305 THR A CA 1
ATOM 2448 C C . THR A 1 305 ? 19.616 -3.279 0.095 1.00 86.88 305 THR A C 1
ATOM 2450 O O . THR A 1 305 ? 18.420 -3.207 -0.167 1.00 86.88 305 THR A O 1
ATOM 2453 N N . TRP A 1 306 ? 20.215 -4.445 0.360 1.00 91.94 306 TRP A N 1
ATOM 2454 C CA . TRP A 1 306 ? 19.521 -5.736 0.376 1.00 91.94 306 TRP A CA 1
ATOM 2455 C C . TRP A 1 306 ? 20.061 -6.669 1.468 1.00 91.94 306 TRP A C 1
ATOM 2457 O O . TRP A 1 306 ? 19.357 -6.938 2.437 1.00 91.94 306 TRP A O 1
ATOM 2467 N N . GLY A 1 307 ? 21.317 -7.114 1.387 1.00 81.06 307 GLY A N 1
ATOM 2468 C CA . GLY A 1 307 ? 21.961 -7.880 2.461 1.00 81.06 307 GLY A CA 1
ATOM 2469 C C . GLY A 1 307 ? 21.393 -9.288 2.682 1.00 81.06 307 GLY A C 1
ATOM 2470 O O . GLY A 1 307 ? 21.062 -9.641 3.813 1.00 81.06 307 GLY A O 1
ATOM 2471 N N . GLY A 1 308 ? 21.267 -10.082 1.616 1.00 89.62 308 GLY A N 1
ATOM 2472 C CA . GLY A 1 308 ? 20.783 -11.467 1.644 1.00 89.62 308 GLY A CA 1
ATOM 2473 C C . GLY A 1 308 ? 20.582 -12.035 0.231 1.00 89.62 308 GLY A C 1
ATOM 2474 O O . GLY A 1 308 ? 20.846 -11.319 -0.735 1.00 89.62 308 GLY A O 1
ATOM 2475 N N . PRO A 1 309 ? 20.107 -13.287 0.086 1.00 94.31 309 PRO A N 1
ATOM 2476 C CA . PRO A 1 309 ? 19.775 -13.856 -1.221 1.00 94.31 309 PRO A CA 1
ATOM 2477 C C . PRO A 1 309 ? 18.649 -13.076 -1.937 1.00 94.31 309 PRO A C 1
ATOM 2479 O O . PRO A 1 309 ? 17.885 -12.351 -1.288 1.00 94.31 309 PRO A O 1
ATOM 2482 N N . PRO A 1 310 ? 18.472 -13.263 -3.258 1.00 95.12 310 PRO A N 1
ATOM 2483 C CA . PRO A 1 310 ? 17.445 -12.603 -4.071 1.00 95.12 310 PRO A CA 1
ATOM 2484 C C . PRO A 1 310 ? 16.023 -12.550 -3.495 1.00 95.12 310 PRO A C 1
ATOM 2486 O O . PRO A 1 310 ? 15.325 -11.557 -3.676 1.00 95.12 310 PRO A O 1
ATOM 2489 N N . ASN A 1 311 ? 15.597 -13.589 -2.773 1.00 96.56 311 ASN A N 1
ATOM 2490 C CA . ASN A 1 311 ? 14.262 -13.715 -2.179 1.00 96.56 311 ASN A CA 1
ATOM 2491 C C . ASN A 1 311 ? 14.193 -13.381 -0.677 1.00 96.56 311 ASN A C 1
ATOM 2493 O O . ASN A 1 311 ? 13.178 -13.647 -0.032 1.00 96.56 311 ASN A O 1
ATOM 2497 N N . TYR A 1 312 ? 15.263 -12.823 -0.103 1.00 97.38 312 TYR A N 1
ATOM 2498 C CA . TYR A 1 312 ? 15.420 -12.674 1.345 1.00 97.38 312 TYR A CA 1
ATOM 2499 C C . TYR A 1 312 ? 14.259 -11.940 2.025 1.00 97.38 312 TYR A C 1
ATOM 2501 O O . TYR A 1 312 ? 13.763 -12.413 3.046 1.00 97.38 312 TYR A O 1
ATOM 2509 N N . TYR A 1 313 ? 13.803 -10.809 1.475 1.00 98.19 313 TYR A N 1
ATOM 2510 C CA . TYR A 1 313 ? 12.770 -10.006 2.136 1.00 98.19 313 TYR A CA 1
ATOM 2511 C C . TYR A 1 313 ? 11.389 -10.648 2.088 1.00 98.19 313 TYR A C 1
ATOM 2513 O O . TYR A 1 313 ? 10.685 -10.555 3.084 1.00 98.19 313 TYR A O 1
ATOM 2521 N N . LEU A 1 314 ? 11.021 -11.366 1.023 1.00 98.06 314 LEU A N 1
ATOM 2522 C CA . LEU A 1 314 ? 9.765 -12.121 1.013 1.00 98.06 314 LEU A CA 1
ATOM 2523 C C . LEU A 1 314 ? 9.763 -13.243 2.060 1.00 98.06 314 LEU A C 1
ATOM 2525 O O . LEU A 1 314 ? 8.792 -13.379 2.808 1.00 98.06 314 LEU A O 1
ATOM 2529 N N . GLU A 1 315 ? 10.850 -14.012 2.167 1.00 98.38 315 GLU A N 1
ATOM 2530 C CA . GLU A 1 315 ? 10.955 -15.079 3.173 1.00 98.38 315 GLU A CA 1
ATOM 2531 C C . GLU A 1 315 ? 10.992 -14.515 4.599 1.00 98.38 315 GLU A C 1
ATOM 2533 O O . GLU A 1 315 ? 10.339 -15.041 5.505 1.00 98.38 315 GLU A O 1
ATOM 2538 N N . LEU A 1 316 ? 11.694 -13.396 4.796 1.00 98.44 316 LEU A N 1
ATOM 2539 C CA . LEU A 1 316 ? 11.699 -12.684 6.067 1.00 98.44 316 LEU A CA 1
ATOM 2540 C C . LEU A 1 316 ? 10.298 -12.169 6.425 1.00 98.44 316 LEU A C 1
ATOM 2542 O O . LEU A 1 316 ? 9.840 -12.407 7.541 1.00 98.44 316 LEU A O 1
ATOM 2546 N N . THR A 1 317 ? 9.594 -11.522 5.490 1.00 98.50 317 THR A N 1
ATOM 2547 C CA . THR A 1 317 ? 8.208 -11.072 5.676 1.00 98.50 317 THR A CA 1
ATOM 2548 C C . THR A 1 317 ? 7.318 -12.239 6.083 1.00 98.50 317 THR A C 1
ATOM 2550 O O . THR A 1 317 ? 6.607 -12.138 7.075 1.00 98.50 317 THR A O 1
ATOM 2553 N N . LYS A 1 318 ? 7.400 -13.382 5.397 1.00 98.44 318 LYS A N 1
ATOM 2554 C CA . LYS A 1 318 ? 6.605 -14.569 5.736 1.00 98.44 318 LYS A CA 1
ATOM 2555 C C . LYS A 1 318 ? 6.851 -15.063 7.161 1.00 98.44 318 LYS A C 1
ATOM 2557 O O . LYS A 1 318 ? 5.893 -15.401 7.854 1.00 98.44 318 LYS A O 1
ATOM 2562 N N . SER A 1 319 ? 8.108 -15.086 7.608 1.00 98.12 319 SER A N 1
ATOM 2563 C CA . SER A 1 319 ? 8.443 -15.436 8.994 1.00 98.12 319 SER A CA 1
ATOM 2564 C C . SER A 1 319 ? 7.834 -14.444 9.987 1.00 98.12 319 SER A C 1
ATOM 2566 O O . SER A 1 319 ? 7.181 -14.857 10.938 1.00 98.12 319 SER A O 1
ATOM 2568 N N . LEU A 1 320 ? 7.992 -13.140 9.741 1.00 98.12 320 LEU A N 1
ATOM 2569 C CA . LEU A 1 320 ? 7.493 -12.085 10.629 1.00 98.12 320 LEU A CA 1
ATOM 2570 C C . LEU A 1 320 ? 5.960 -12.066 10.714 1.00 98.12 320 LEU A C 1
ATOM 2572 O O . LEU A 1 320 ? 5.397 -11.885 11.791 1.00 98.12 320 LEU A O 1
ATOM 2576 N N . ILE A 1 321 ? 5.277 -12.293 9.589 1.00 98.00 321 ILE A N 1
ATOM 2577 C CA . ILE A 1 321 ? 3.815 -12.398 9.539 1.00 98.00 321 ILE A CA 1
ATOM 2578 C C . ILE A 1 321 ? 3.335 -13.612 10.330 1.00 98.00 321 ILE A C 1
ATOM 2580 O O . ILE A 1 321 ? 2.346 -13.508 11.056 1.00 98.00 321 ILE A O 1
ATOM 2584 N N . LYS A 1 322 ? 4.026 -14.751 10.209 1.00 96.06 322 LYS A N 1
ATOM 2585 C CA . LYS A 1 322 ? 3.701 -15.946 10.989 1.00 96.06 322 LYS A CA 1
ATOM 2586 C C . LYS A 1 322 ? 3.797 -15.653 12.488 1.00 96.06 322 LYS A C 1
ATOM 2588 O O . LYS A 1 322 ? 2.825 -15.875 13.201 1.00 96.06 322 LYS A O 1
ATOM 2593 N N . ASP A 1 323 ? 4.905 -15.068 12.939 1.00 93.81 323 ASP A N 1
ATOM 2594 C CA . ASP A 1 323 ? 5.098 -14.716 14.351 1.00 93.81 323 ASP A CA 1
ATOM 2595 C C . ASP A 1 323 ? 4.023 -13.732 14.849 1.00 93.81 323 ASP A C 1
ATOM 2597 O O . ASP A 1 323 ? 3.493 -13.870 15.954 1.00 93.81 323 ASP A O 1
ATOM 2601 N N . PHE A 1 324 ? 3.649 -12.754 14.017 1.00 95.25 324 PHE A N 1
ATOM 2602 C CA . PHE A 1 324 ? 2.581 -11.804 14.323 1.00 95.25 324 PHE A CA 1
ATOM 2603 C C . PHE A 1 324 ? 1.215 -12.483 14.484 1.00 95.25 324 PHE A C 1
ATOM 2605 O O . PHE A 1 324 ? 0.514 -12.202 15.464 1.00 95.25 324 PHE A O 1
ATOM 2612 N N . LYS A 1 325 ? 0.843 -13.360 13.542 1.00 93.38 325 LYS A N 1
ATOM 2613 C CA . LYS A 1 325 ? -0.452 -14.058 13.520 1.00 93.38 325 LYS A CA 1
ATOM 2614 C C . LYS A 1 325 ? -0.556 -15.139 14.606 1.00 93.38 325 LYS A C 1
ATOM 2616 O O . LYS A 1 325 ? -1.633 -15.294 15.173 1.00 93.38 325 LYS A O 1
ATOM 2621 N N . ASP A 1 326 ? 0.545 -15.808 14.955 1.00 88.50 326 ASP A N 1
ATOM 2622 C CA . ASP A 1 326 ? 0.578 -16.874 15.972 1.00 88.50 326 ASP A CA 1
ATOM 2623 C C . ASP A 1 326 ? 0.528 -16.334 17.417 1.00 88.50 326 ASP A C 1
ATOM 2625 O O . ASP A 1 326 ? 0.063 -17.018 18.336 1.00 88.50 326 ASP A O 1
ATOM 2629 N N . LYS A 1 327 ? 0.987 -15.098 17.655 1.00 78.31 327 LYS A N 1
ATOM 2630 C CA . LYS A 1 327 ? 0.921 -14.463 18.981 1.00 78.31 327 LYS A CA 1
ATOM 2631 C C . LYS A 1 327 ? -0.552 -14.250 19.360 1.00 78.31 327 LYS A C 1
ATOM 2633 O O . LYS A 1 327 ? -1.257 -13.514 18.670 1.00 78.31 327 LYS A O 1
ATOM 2638 N N . LYS A 1 328 ? -1.034 -14.871 20.443 1.00 62.84 328 LYS A N 1
ATOM 2639 C CA . LYS A 1 328 ? -2.408 -14.644 20.938 1.00 62.84 328 LYS A CA 1
ATOM 2640 C C . LYS A 1 328 ? -2.618 -13.156 21.253 1.00 62.84 328 LYS A C 1
ATOM 2642 O O . LYS A 1 328 ? -1.672 -12.499 21.691 1.00 62.84 328 LYS A O 1
ATOM 2647 N N . ALA A 1 329 ? -3.810 -12.653 20.923 1.00 55.53 329 ALA A N 1
ATOM 2648 C CA . ALA A 1 329 ? -4.224 -11.274 21.183 1.00 55.53 329 ALA A CA 1
ATOM 2649 C C . ALA A 1 329 ? -4.282 -10.984 22.684 1.00 55.53 329 ALA A C 1
ATOM 2651 O O . ALA A 1 329 ? -4.665 -11.915 23.434 1.00 55.53 329 ALA A O 1
#

Nearest PDB structures (foldseek):
  4acz-assembly1_A  TM=8.617E-01  e=1.208E-26  Bacteroides thetaiotaomicron VPI-5482
  5mc8-assembly1_A  TM=8.596E-01  e=3.169E-26  Bacteroides xylanisolvens XB1A
  6fwi-assembly1_A  TM=8.600E-01  e=4.033E-26  Bacteroides xylanisolvens XB1A
  6fwm-assembly1_A  TM=8.607E-01  e=9.960E-26  Bacteroides xylanisolvens XB1A
  6hmh-assembly1_A  TM=8.579E-01  e=6.075E-25  Bacteroides xylanisolvens XB1A

InterPro domains:
  IPR026071 Glycosyl hydrolase family 99 [PF16317] (16-324)
  IPR026071 Glycosyl hydrolase family 99 [PTHR13572] (14-328)

pLDDT: mean 86.84, std 16.64, range [32.44, 98.81]

Organism: Trichomonas vaginalis (strain ATCC PRA-98 / G3) (NCBI:txid412133)

Sequence (329 aa):
MARDVFVLEPPMSHFEKQVWVIYKAGFANPATDGQAINYGDWNLDYGGYTSSKLKLPFEISSKVFPQMGLYSSHDKVLIKTHMRMIARHGIDGIIIPWVPKHIDNGFIDSSVKIILKQAKKIGISVAVQVISYNGRDRHSINKDINYIASNYGGDEIYLKFDGKPVIFFEDPNDIDDIQNVIYYRKNELFMITSLTSFSQVGYALENGFCGINTQGVYSNYTSWDLMHKDAVERGLLFIPMVSPGFEYFGTSISRKSGKYYKELFTQAVNSGARIILINSFNDWAHGTQIENIVERDDYMPNENTWGGPPNYYLELTKSLIKDFKDKKA